Protein AF-A0A6S6XNA0-F1 (afdb_monomer_lite)

Secondary structure (DSSP, 8-state):
--EEEEEEEEEEE-SSEEEEEEEESS-EEEEEEEE-SSBEEEEEEEEEEEE-SBTTGGGGGGGGGGGTTPBP-SSTTGGGGTS-GGGS-HHHHHHHHHHHHHHHHT--EEEEEEEEEE-TT-EEEEETTEEEEESEEEEEEEETTEEEEEEEEETTEE-SSTTTT-BTTTTHHHHHHH---HHHHHHHHHHHHHHHHHGGGGS-SSSPPTTHHHHHGGGTTSSGGGSTTTGGG--B-TT-----TT-GGGTTGGG-

InterPro domains:
  IPR021312 Protein of unknown function DUF2889 [PF11136] (21-97)

Sequence (256 aa):
MSKILRRRIQIVAGDRSVRADVEDNQHRFGIIVHHDGSRVLAVEADTTHVRSPWAQCP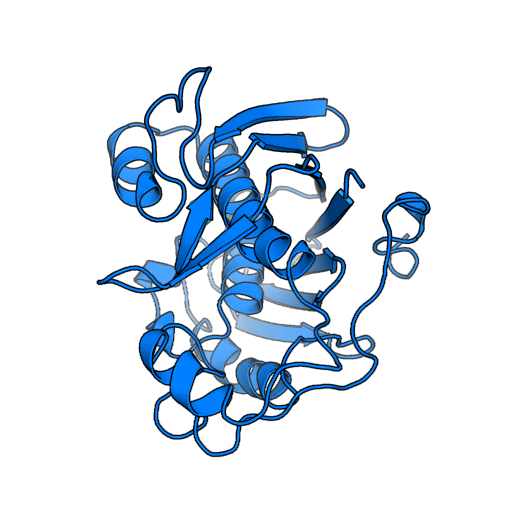GAAGNLPRLVGMALASHPQAAYRHTPSAEQCTHMFDLASLAIAHAARGTTRRLYDMEVHTDDSFRTELGSHGHVLSGQRRLLLRRDGELALEWPMEGDEITAGPCAGQNVRSMMRWVDVSLSDLDEIEAITIARRTL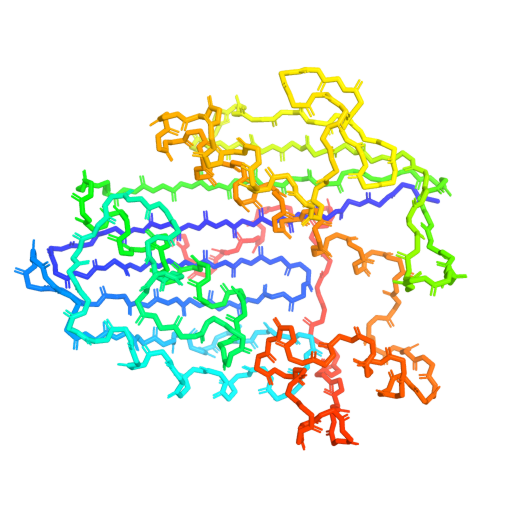IVSISLLFDMDNLPAGVNEKMKARSGACYSYQPALIPTLTRAHGSSRDFSQRPDDLLADRK

Foldseek 3Di:
DKAKKKKKWKWADDDFKIKIWIDIQAFGWIWIFGHPLFATADIAIGCVPTGHFWPCQVVLRVVRRQRGGPTQDLALQVLVVRDPQLQHAVVSSSRVSNRSNCSNVVPRIKMKIKMKIFDPFWAWDQDPLGIFTAGWIWMFIDIPNHTDDIFIDGGQAGCDDPRHRDGLVPCVVVCVVPDDPSVNNSSSVVRSVSVVVCNCVRDPSQDDDPPVLVSLQSCDSVHNCNDPVNSVVIDGPHPSGDDCRVPNVVTPVVVD

Structure (mmCIF, N/CA/C/O backbone):
data_AF-A0A6S6XNA0-F1
#
_entry.id   AF-A0A6S6XNA0-F1
#
loop_
_atom_site.group_PDB
_atom_site.id
_atom_site.type_symbol
_atom_site.label_atom_id
_atom_site.label_alt_id
_atom_site.label_comp_id
_atom_site.label_asym_id
_atom_site.label_entity_id
_atom_site.label_seq_id
_atom_site.pdbx_PDB_ins_code
_atom_site.Cartn_x
_atom_site.Cartn_y
_atom_site.Cartn_z
_atom_site.occupancy
_atom_site.B_iso_or_equiv
_atom_site.auth_seq_id
_atom_site.auth_comp_id
_atom_site.auth_asym_id
_atom_site.auth_atom_id
_atom_site.pdbx_PDB_model_num
ATOM 1 N N . MET A 1 1 ? 1.824 -1.710 -25.754 1.00 60.69 1 MET A N 1
ATOM 2 C CA . MET A 1 1 ? 0.474 -1.959 -25.218 1.00 60.69 1 MET A CA 1
ATOM 3 C C . MET A 1 1 ? 0.320 -1.262 -23.878 1.00 60.69 1 MET A C 1
ATOM 5 O O . MET A 1 1 ? 1.119 -1.532 -22.982 1.00 60.69 1 MET A O 1
ATOM 9 N N . SER A 1 2 ? -0.717 -0.432 -23.737 1.00 84.12 2 SER A N 1
ATOM 10 C CA . SER A 1 2 ? -1.102 0.144 -22.448 1.00 84.12 2 SER A CA 1
ATOM 11 C C . SER A 1 2 ? -1.392 -0.972 -21.440 1.00 84.12 2 SER A C 1
ATOM 13 O O . SER A 1 2 ? -2.032 -1.971 -21.778 1.00 84.12 2 SER A O 1
ATOM 15 N N . LYS A 1 3 ? -0.875 -0.829 -20.217 1.00 94.12 3 LYS A N 1
ATOM 16 C CA . LYS A 1 3 ? -1.061 -1.786 -19.118 1.00 94.12 3 LYS A CA 1
ATOM 17 C C . LYS A 1 3 ? -1.757 -1.093 -17.956 1.00 94.12 3 LYS A C 1
ATOM 19 O O . LYS A 1 3 ? -1.627 0.115 -17.771 1.00 94.12 3 LYS A O 1
ATOM 24 N N . ILE A 1 4 ? -2.477 -1.874 -17.155 1.00 96.56 4 ILE A N 1
ATOM 25 C CA . ILE A 1 4 ? -3.175 -1.376 -15.969 1.00 96.56 4 ILE A CA 1
ATOM 26 C C . ILE A 1 4 ? -2.826 -2.270 -14.780 1.00 96.56 4 ILE A C 1
ATOM 28 O O . ILE A 1 4 ? -2.997 -3.487 -14.844 1.00 96.56 4 ILE A O 1
ATOM 32 N N . LEU A 1 5 ? -2.364 -1.665 -13.685 1.00 97.75 5 LEU A N 1
ATOM 33 C CA . LEU A 1 5 ? -2.353 -2.301 -12.367 1.00 97.75 5 LEU A CA 1
ATOM 34 C C . LEU A 1 5 ? -3.671 -1.959 -11.681 1.00 97.75 5 LEU A C 1
ATOM 36 O O . LEU A 1 5 ? -4.021 -0.781 -11.601 1.00 97.75 5 LEU A O 1
ATOM 40 N N . ARG A 1 6 ? -4.344 -2.961 -11.118 1.00 98.31 6 ARG A N 1
ATOM 41 C CA . ARG A 1 6 ? -5.458 -2.744 -10.194 1.00 98.31 6 ARG A CA 1
ATOM 42 C C . ARG A 1 6 ? -5.079 -3.224 -8.803 1.00 98.31 6 ARG A C 1
ATOM 44 O O . ARG A 1 6 ? -4.417 -4.252 -8.659 1.00 98.31 6 ARG A O 1
ATOM 51 N N . ARG A 1 7 ? -5.484 -2.470 -7.787 1.00 98.62 7 ARG A N 1
ATOM 52 C CA . ARG A 1 7 ? -5.253 -2.813 -6.384 1.00 98.62 7 ARG A CA 1
ATOM 53 C C . ARG A 1 7 ? -6.458 -2.408 -5.554 1.00 98.62 7 ARG A C 1
ATOM 55 O O . ARG A 1 7 ? -6.959 -1.302 -5.718 1.00 98.62 7 ARG A O 1
ATOM 62 N N . ARG A 1 8 ? -6.871 -3.280 -4.640 1.00 98.69 8 ARG A N 1
ATOM 63 C CA . ARG A 1 8 ? -7.948 -3.022 -3.684 1.00 98.69 8 ARG A CA 1
ATOM 64 C C . ARG A 1 8 ? -7.439 -3.183 -2.262 1.00 98.69 8 ARG A C 1
ATOM 66 O O . ARG A 1 8 ? -6.706 -4.130 -1.977 1.00 98.69 8 ARG A O 1
ATOM 73 N N . ILE A 1 9 ? -7.836 -2.272 -1.379 1.00 98.69 9 ILE A N 1
ATOM 74 C CA . ILE A 1 9 ? -7.681 -2.414 0.072 1.00 98.69 9 ILE A CA 1
ATOM 75 C C . ILE A 1 9 ? -9.060 -2.295 0.709 1.00 98.69 9 ILE A C 1
ATOM 77 O O . ILE A 1 9 ? -9.771 -1.328 0.453 1.00 98.69 9 ILE A O 1
ATOM 81 N N . GLN A 1 10 ? -9.422 -3.248 1.561 1.00 98.31 10 GLN A N 1
ATOM 82 C CA . GLN A 1 10 ? -10.656 -3.210 2.341 1.00 98.31 10 GLN A CA 1
ATOM 83 C C . GLN A 1 10 ? -10.315 -3.266 3.824 1.00 98.31 10 GLN A C 1
ATOM 85 O O . GLN A 1 10 ? -9.574 -4.145 4.250 1.00 98.31 10 GLN A O 1
ATOM 90 N N . ILE A 1 11 ? -10.877 -2.352 4.605 1.00 98.44 11 ILE A N 1
ATOM 91 C CA . ILE A 1 11 ? -10.723 -2.288 6.056 1.00 98.44 11 ILE A CA 1
ATOM 92 C C . ILE A 1 11 ? -12.113 -2.391 6.675 1.00 98.44 11 ILE A C 1
ATOM 94 O O . ILE A 1 11 ? -13.031 -1.681 6.263 1.00 98.44 11 ILE A O 1
ATOM 98 N N . VAL A 1 12 ? -12.276 -3.292 7.638 1.00 98.25 12 VAL A N 1
ATOM 99 C CA . VAL A 1 12 ? -13.528 -3.523 8.364 1.00 98.25 12 VAL A CA 1
ATOM 100 C C . VAL A 1 12 ? -13.210 -3.643 9.848 1.00 98.25 12 VAL A C 1
ATOM 102 O O . VAL A 1 12 ? -12.434 -4.511 10.256 1.00 98.25 12 VAL A O 1
ATOM 105 N N . ALA A 1 13 ? -13.808 -2.773 10.655 1.00 97.44 13 ALA A N 1
ATOM 106 C CA . ALA A 1 13 ? -13.713 -2.831 12.105 1.00 97.44 13 ALA A CA 1
ATOM 107 C C . ALA A 1 13 ? -14.865 -3.653 12.699 1.00 97.44 13 ALA A C 1
ATOM 109 O O . ALA A 1 13 ? -16.021 -3.532 12.294 1.00 97.44 13 ALA A O 1
ATOM 110 N N . GLY A 1 14 ? -14.529 -4.477 13.685 1.00 95.00 14 GLY A N 1
ATOM 111 C CA . GLY A 1 14 ? -15.439 -5.011 14.694 1.00 95.00 14 GLY A CA 1
ATOM 112 C C . GLY A 1 14 ? -15.204 -4.317 16.040 1.00 95.00 14 GLY A C 1
ATOM 113 O O . GLY A 1 14 ? -14.470 -3.337 16.116 1.00 95.00 14 GLY A O 1
ATOM 114 N N . ASP A 1 15 ? -15.794 -4.838 17.118 1.00 92.94 15 ASP A N 1
ATOM 115 C CA . ASP A 1 15 ? -15.734 -4.204 18.451 1.00 92.94 15 ASP A CA 1
ATOM 116 C C . ASP A 1 15 ? -14.297 -4.076 19.006 1.00 92.94 15 ASP A C 1
ATOM 118 O O . ASP A 1 15 ? -13.885 -3.023 19.490 1.00 92.94 15 ASP A O 1
ATOM 122 N N . ARG A 1 16 ? -13.501 -5.149 18.907 1.00 96.44 16 ARG A N 1
ATOM 123 C CA . ARG A 1 16 ? -12.128 -5.234 19.455 1.00 96.44 16 ARG A CA 1
ATOM 124 C C . ARG A 1 16 ? -11.106 -5.750 18.452 1.00 96.44 16 ARG A C 1
ATOM 126 O O . ARG A 1 16 ? -10.058 -6.283 18.825 1.00 96.44 16 ARG A O 1
ATOM 133 N N . SER A 1 17 ? -11.424 -5.620 17.171 1.00 97.94 17 SER A N 1
ATOM 134 C CA . SER A 1 17 ? -10.545 -6.049 16.094 1.00 97.94 17 SER A CA 1
ATOM 135 C C . SER A 1 17 ? -10.788 -5.256 14.823 1.00 97.94 17 SER A C 1
ATOM 137 O O . SER A 1 17 ? -11.938 -5.029 14.459 1.00 97.94 17 SER A O 1
ATOM 139 N N . VAL A 1 18 ? -9.732 -4.946 14.083 1.00 98.50 18 VAL A N 1
ATOM 140 C CA . VAL A 1 18 ? -9.823 -4.374 12.739 1.00 98.50 18 VAL A CA 1
ATOM 141 C C . VAL A 1 18 ? -9.137 -5.306 11.761 1.00 98.50 18 VAL A C 1
ATOM 143 O O . VAL A 1 18 ? -7.960 -5.631 11.920 1.00 98.50 18 VAL A O 1
ATOM 146 N N . ARG A 1 19 ? -9.879 -5.733 10.741 1.00 97.69 19 ARG A N 1
ATOM 147 C CA . ARG A 1 19 ? -9.363 -6.530 9.635 1.00 97.69 19 ARG A CA 1
ATOM 148 C C . ARG A 1 19 ? -9.087 -5.624 8.448 1.00 97.69 19 ARG A C 1
ATOM 150 O O . ARG A 1 19 ? -9.943 -4.836 8.060 1.00 97.69 19 ARG A O 1
ATOM 157 N N . ALA A 1 20 ? -7.912 -5.767 7.855 1.00 97.94 20 ALA A N 1
ATOM 158 C CA . ALA A 1 20 ? -7.527 -5.069 6.645 1.00 97.94 20 ALA A CA 1
ATOM 159 C C . ALA A 1 20 ? -6.996 -6.076 5.618 1.00 97.94 20 ALA A C 1
ATOM 161 O O . ALA A 1 20 ? -6.055 -6.815 5.894 1.00 97.94 20 ALA A O 1
ATOM 162 N N . ASP A 1 21 ? -7.600 -6.119 4.438 1.00 98.00 21 ASP A N 1
ATOM 163 C CA . ASP A 1 21 ? -7.229 -6.986 3.323 1.00 98.00 21 ASP A CA 1
ATOM 164 C C . ASP A 1 21 ? -6.683 -6.161 2.166 1.00 98.00 21 ASP A C 1
ATOM 166 O O . ASP A 1 21 ? -7.134 -5.044 1.913 1.00 98.00 21 ASP A O 1
ATOM 170 N N . VAL A 1 22 ? -5.736 -6.738 1.432 1.00 98.12 22 VAL A N 1
ATOM 171 C CA . VAL A 1 22 ? -5.222 -6.162 0.194 1.00 98.12 22 VAL A CA 1
ATOM 172 C C . VAL A 1 22 ? -5.130 -7.211 -0.897 1.00 98.12 22 VAL A C 1
ATOM 174 O O . VAL A 1 22 ? -4.745 -8.354 -0.633 1.00 98.12 22 VAL A O 1
ATOM 177 N N . GLU A 1 23 ? -5.439 -6.804 -2.124 1.00 98.19 23 GLU A N 1
ATOM 178 C CA . GLU A 1 23 ? -5.159 -7.588 -3.319 1.00 98.19 23 GLU A CA 1
ATOM 179 C C . GLU A 1 23 ? -4.712 -6.714 -4.489 1.00 98.19 23 GLU A C 1
ATOM 181 O O . GLU A 1 23 ? -5.267 -5.645 -4.735 1.00 98.19 23 GLU A O 1
ATOM 186 N N . ASP A 1 24 ? -3.697 -7.185 -5.205 1.00 97.69 24 ASP A N 1
ATOM 187 C CA . ASP A 1 24 ? -3.249 -6.692 -6.502 1.00 97.69 24 ASP A CA 1
ATOM 188 C C . ASP A 1 24 ? -2.595 -7.829 -7.299 1.00 97.69 24 ASP A C 1
ATOM 190 O O . ASP A 1 24 ? -2.642 -9.005 -6.914 1.00 97.69 24 ASP A O 1
ATOM 194 N N . ASN A 1 25 ? -1.953 -7.475 -8.413 1.00 95.19 25 ASN A N 1
ATOM 195 C CA . ASN A 1 25 ? -1.281 -8.428 -9.282 1.00 95.19 25 ASN A CA 1
ATOM 196 C C . ASN A 1 25 ? -0.219 -9.285 -8.574 1.00 95.19 25 ASN A C 1
ATOM 198 O O . ASN A 1 25 ? 0.013 -10.410 -8.997 1.00 95.19 25 ASN A O 1
ATOM 202 N N . GLN A 1 26 ? 0.446 -8.775 -7.538 1.00 95.50 26 GLN A N 1
ATOM 203 C CA . GLN A 1 26 ? 1.582 -9.412 -6.859 1.00 95.50 26 GLN A CA 1
ATOM 204 C C . GLN A 1 26 ? 1.276 -9.835 -5.418 1.00 95.50 26 GLN A C 1
ATOM 206 O O . GLN A 1 26 ? 2.001 -10.654 -4.850 1.00 95.50 26 GLN A O 1
ATOM 211 N N . HIS A 1 27 ? 0.238 -9.263 -4.812 1.00 96.94 27 HIS A N 1
ATOM 212 C CA . HIS A 1 27 ? -0.063 -9.408 -3.397 1.00 96.94 27 HIS A CA 1
ATOM 213 C C . HIS A 1 27 ? -1.505 -9.845 -3.181 1.00 96.94 27 HIS A C 1
ATOM 215 O O . HIS A 1 27 ? -2.423 -9.287 -3.770 1.00 96.94 27 HIS A O 1
ATOM 221 N N . ARG A 1 28 ? -1.707 -10.795 -2.272 1.00 96.69 28 ARG A N 1
ATOM 222 C CA . ARG A 1 28 ? -2.991 -11.055 -1.614 1.00 96.69 28 ARG A CA 1
ATOM 223 C C . ARG A 1 28 ? -2.699 -11.502 -0.200 1.00 96.69 28 ARG A C 1
ATOM 225 O O . ARG A 1 28 ? -1.940 -12.445 -0.029 1.00 96.69 28 ARG A O 1
ATOM 232 N N . PHE A 1 29 ? -3.251 -10.824 0.794 1.00 96.50 29 PHE A N 1
ATOM 233 C CA . PHE A 1 29 ? -3.226 -11.246 2.199 1.00 96.50 29 PHE A CA 1
ATOM 234 C C . PHE A 1 29 ? -4.160 -10.352 3.021 1.00 96.50 29 PHE A C 1
ATOM 236 O O . PHE A 1 29 ? -4.643 -9.332 2.517 1.00 96.50 29 PHE A O 1
ATOM 243 N N . GLY A 1 30 ? -4.401 -10.727 4.276 1.00 96.81 30 GLY A N 1
ATOM 244 C CA . GLY A 1 30 ? -5.072 -9.879 5.257 1.00 96.81 30 GLY A CA 1
ATOM 245 C C . GLY A 1 30 ? -4.256 -9.735 6.537 1.00 96.81 30 GLY A C 1
ATOM 246 O O . GLY A 1 30 ? -3.421 -10.582 6.843 1.00 96.81 30 GLY A O 1
ATOM 247 N N . ILE A 1 31 ? -4.505 -8.662 7.278 1.00 97.06 31 ILE A N 1
ATOM 248 C CA . ILE A 1 31 ? -4.020 -8.433 8.638 1.00 97.06 31 ILE A CA 1
ATOM 249 C C . ILE A 1 31 ? -5.230 -8.257 9.553 1.00 97.06 31 ILE A C 1
ATOM 251 O O . ILE A 1 31 ? -6.196 -7.592 9.177 1.00 97.06 31 ILE A O 1
ATOM 255 N N . ILE A 1 32 ? -5.167 -8.819 10.754 1.00 97.94 32 ILE A N 1
ATOM 256 C CA . ILE A 1 32 ? -6.134 -8.582 11.823 1.00 97.94 32 ILE A CA 1
ATOM 257 C C . ILE A 1 32 ? -5.383 -7.960 12.997 1.00 97.94 32 ILE A C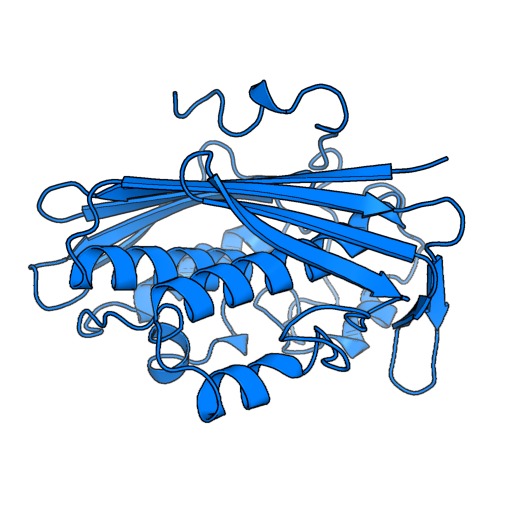 1
ATOM 259 O O . ILE A 1 32 ? -4.409 -8.520 13.494 1.00 97.94 32 ILE A O 1
ATOM 263 N N . VAL A 1 33 ? -5.821 -6.779 13.422 1.00 98.50 33 VAL A N 1
ATOM 264 C CA . VAL A 1 33 ? -5.313 -6.087 14.610 1.00 98.50 33 VAL A CA 1
ATOM 265 C C . VAL A 1 33 ? -6.350 -6.217 15.710 1.00 98.50 33 VAL A C 1
ATOM 267 O O . VAL A 1 33 ? -7.461 -5.726 15.546 1.00 98.50 33 VAL A O 1
ATOM 270 N N . HIS A 1 34 ? -5.989 -6.821 16.838 1.00 98.62 34 HIS A N 1
ATOM 271 C CA . HIS A 1 34 ? -6.823 -6.891 18.039 1.00 98.62 34 HIS A CA 1
ATOM 272 C C . HIS A 1 34 ? -6.436 -5.783 19.019 1.00 98.62 34 HIS A C 1
ATOM 274 O O . HIS A 1 34 ? -5.249 -5.483 19.169 1.00 98.62 34 HIS A O 1
ATOM 280 N N . HIS A 1 35 ? -7.409 -5.185 19.708 1.00 98.56 35 HIS A N 1
ATOM 281 C CA . HIS A 1 35 ? -7.164 -4.069 20.625 1.00 98.56 35 HIS A CA 1
ATOM 282 C C . HIS A 1 35 ? -8.133 -4.029 21.813 1.00 98.56 35 HIS A C 1
ATOM 284 O O . HIS A 1 35 ? -9.278 -4.459 21.717 1.00 98.56 35 HIS A O 1
ATOM 290 N N . ASP A 1 36 ? -7.708 -3.412 22.917 1.00 98.19 36 ASP A N 1
ATOM 291 C CA . ASP A 1 36 ? -8.558 -3.133 24.092 1.00 98.19 36 ASP A CA 1
ATOM 292 C C . ASP A 1 36 ? -9.274 -1.770 24.014 1.00 98.19 36 ASP A C 1
ATOM 294 O O . ASP A 1 36 ? -9.925 -1.331 24.962 1.00 98.19 36 ASP A O 1
ATOM 298 N N . GLY A 1 37 ? -9.178 -1.092 22.864 1.00 97.19 37 GLY A N 1
ATOM 299 C CA . GLY A 1 37 ? -9.707 0.263 22.640 1.00 97.19 37 GLY A CA 1
ATOM 300 C C . GLY A 1 37 ? -8.728 1.380 22.999 1.00 97.19 37 GLY A C 1
ATOM 301 O O . GLY A 1 37 ? -8.995 2.538 22.702 1.00 97.19 37 GLY A O 1
ATOM 302 N N . SER A 1 38 ? -7.578 1.039 23.576 1.00 98.00 38 SER A N 1
ATOM 303 C CA . SER A 1 38 ? -6.484 1.965 23.868 1.00 98.00 38 SER A CA 1
ATOM 304 C C . SER A 1 38 ? -5.152 1.512 23.267 1.00 98.00 38 SER A C 1
ATOM 306 O O . SER A 1 38 ? -4.342 2.347 22.860 1.00 98.00 38 SER A O 1
ATOM 308 N N . ARG A 1 39 ? -4.918 0.198 23.175 1.00 98.56 39 ARG A N 1
ATOM 309 C CA . ARG A 1 39 ? -3.662 -0.411 22.730 1.00 98.56 39 ARG A CA 1
ATOM 310 C C . ARG A 1 39 ? -3.895 -1.655 21.888 1.00 98.56 39 ARG A C 1
ATOM 312 O O . ARG A 1 39 ? -4.915 -2.332 22.011 1.00 98.56 39 ARG A O 1
ATOM 319 N N . VAL A 1 40 ? -2.901 -1.966 21.065 1.00 98.75 40 VAL A N 1
ATOM 320 C CA . VAL A 1 40 ? -2.809 -3.211 20.300 1.00 98.75 40 VAL A CA 1
ATOM 321 C C . VAL A 1 40 ? -2.500 -4.376 21.242 1.00 98.75 40 VAL A C 1
ATOM 323 O O . VAL A 1 40 ? -1.519 -4.331 21.984 1.00 98.75 40 VAL A O 1
ATOM 326 N N . LEU A 1 41 ? -3.311 -5.429 21.181 1.00 98.62 41 LEU A N 1
ATOM 327 C CA . LEU A 1 41 ? -3.145 -6.668 21.949 1.00 98.62 41 LEU A CA 1
ATOM 328 C C . LEU A 1 41 ? -2.506 -7.787 21.124 1.00 98.62 41 LEU A C 1
ATOM 330 O O . LEU A 1 41 ? -1.723 -8.570 21.651 1.00 98.62 41 LEU A O 1
ATOM 334 N N . ALA A 1 42 ? -2.832 -7.855 19.833 1.00 98.38 42 ALA A N 1
ATOM 335 C CA . ALA A 1 42 ? -2.281 -8.832 18.901 1.00 98.38 42 ALA A CA 1
ATOM 336 C C . ALA A 1 42 ? -2.354 -8.296 17.468 1.00 98.38 42 ALA A C 1
ATOM 338 O O . ALA A 1 42 ? -3.233 -7.497 17.139 1.00 98.38 42 ALA A O 1
ATOM 339 N N . VAL A 1 43 ? -1.434 -8.752 16.619 1.00 98.00 43 VAL A N 1
ATOM 340 C CA . VAL A 1 43 ? -1.471 -8.513 15.173 1.00 98.00 43 VAL A CA 1
ATOM 341 C C . VAL A 1 43 ? -1.188 -9.827 14.466 1.00 98.00 43 VAL A C 1
ATOM 343 O O . VAL A 1 43 ? -0.117 -10.408 14.636 1.00 98.00 43 VAL A O 1
ATOM 346 N N . GLU A 1 44 ? -2.144 -10.274 13.665 1.00 95.38 44 GLU A N 1
ATOM 347 C CA . GLU A 1 44 ? -2.105 -11.552 12.963 1.00 95.38 44 GLU A CA 1
ATOM 348 C C . GLU A 1 44 ? -2.144 -11.320 11.455 1.00 95.38 44 GLU A C 1
ATOM 350 O O . GLU A 1 44 ? -2.854 -10.439 10.969 1.00 95.38 44 GLU A O 1
ATOM 355 N N . ALA A 1 45 ? -1.394 -12.118 10.699 1.00 93.81 45 ALA A N 1
ATOM 356 C CA . ALA A 1 45 ? -1.551 -12.179 9.253 1.00 93.81 45 ALA A CA 1
ATOM 357 C C . ALA A 1 45 ? -2.497 -13.329 8.900 1.00 93.81 45 ALA A C 1
ATOM 359 O O . ALA A 1 45 ? -2.193 -14.487 9.179 1.00 93.81 45 ALA A O 1
ATOM 360 N N . ASP A 1 46 ? -3.610 -13.022 8.236 1.00 89.00 46 ASP A N 1
ATOM 361 C CA . ASP A 1 46 ? -4.414 -14.040 7.566 1.00 89.00 46 ASP A CA 1
ATOM 362 C C . ASP A 1 46 ? -3.727 -14.410 6.250 1.00 89.00 46 ASP A C 1
ATOM 364 O O . ASP A 1 46 ? -3.760 -13.670 5.256 1.00 89.00 46 ASP A O 1
ATOM 368 N N . THR A 1 47 ? -3.073 -15.567 6.275 1.00 73.44 47 THR A N 1
ATOM 369 C CA . THR A 1 47 ? -2.273 -16.096 5.172 1.00 73.44 47 THR A CA 1
ATOM 370 C C . THR A 1 47 ? -2.997 -17.157 4.347 1.00 73.44 47 THR A C 1
ATOM 372 O O . THR A 1 47 ? -2.387 -17.731 3.447 1.00 73.44 47 THR A O 1
ATOM 375 N N . THR A 1 48 ? -4.299 -17.375 4.568 1.00 82.44 48 THR A N 1
ATOM 376 C CA . THR A 1 48 ? -5.085 -18.417 3.875 1.00 82.44 48 THR A CA 1
ATOM 377 C C . THR A 1 48 ? -4.964 -18.330 2.348 1.00 82.44 48 THR A C 1
ATOM 379 O O . THR A 1 48 ? -4.850 -19.345 1.668 1.00 82.44 48 THR A O 1
ATOM 382 N N . HIS A 1 49 ? -4.922 -17.110 1.804 1.00 82.88 49 HIS A N 1
ATOM 383 C CA . HIS A 1 49 ? -4.794 -16.846 0.366 1.00 82.88 49 HIS A CA 1
ATOM 384 C C . HIS A 1 49 ? -3.511 -16.082 0.025 1.00 82.88 49 HIS A C 1
ATOM 386 O O . HIS A 1 49 ? -3.513 -15.250 -0.886 1.00 82.88 49 HIS A O 1
ATOM 392 N N . VAL A 1 50 ? -2.425 -16.312 0.777 1.00 91.44 50 VAL A N 1
ATOM 393 C CA . VAL A 1 50 ? -1.200 -15.525 0.617 1.00 91.44 50 VAL A CA 1
ATOM 394 C C . VAL A 1 50 ? -0.657 -15.624 -0.807 1.00 91.44 50 VAL A C 1
ATOM 396 O O . VAL A 1 50 ? -0.334 -16.697 -1.313 1.00 91.44 50 VAL A O 1
ATOM 399 N N . ARG A 1 51 ? -0.516 -14.465 -1.447 1.00 95.06 51 ARG A N 1
ATOM 400 C CA . ARG A 1 51 ? 0.304 -14.283 -2.642 1.00 95.06 51 ARG A CA 1
ATOM 401 C C . ARG A 1 51 ? 1.296 -13.175 -2.375 1.00 95.06 51 ARG A C 1
ATOM 403 O O . ARG A 1 51 ? 0.948 -12.127 -1.826 1.00 95.06 51 ARG A O 1
ATOM 410 N N . SER A 1 52 ? 2.536 -13.432 -2.748 1.00 94.75 52 SER A N 1
ATOM 411 C CA . SER A 1 52 ? 3.641 -12.504 -2.595 1.00 94.75 52 SER A CA 1
ATOM 412 C C . SER A 1 52 ? 4.617 -12.660 -3.755 1.00 94.75 52 SER A C 1
ATOM 414 O O . SER A 1 52 ? 4.677 -13.723 -4.374 1.00 94.75 52 SER A O 1
ATOM 416 N N . PRO A 1 53 ? 5.429 -11.633 -4.047 1.00 93.31 53 PRO A N 1
ATOM 417 C CA . PRO A 1 53 ? 6.432 -11.732 -5.098 1.00 93.31 53 PRO A CA 1
ATOM 418 C C . PRO A 1 53 ? 7.549 -12.730 -4.743 1.00 93.31 53 PRO A C 1
ATOM 420 O O . PRO A 1 53 ? 8.004 -13.485 -5.597 1.00 93.31 53 PRO A O 1
ATOM 423 N N . TRP A 1 54 ? 7.997 -12.761 -3.489 1.00 94.25 54 TRP A N 1
ATOM 424 C CA . TRP A 1 54 ? 9.070 -13.656 -3.048 1.00 94.25 54 TRP A CA 1
ATOM 425 C C . TRP A 1 54 ? 8.524 -14.747 -2.133 1.00 94.25 54 TRP A C 1
ATOM 427 O O . TRP A 1 54 ? 7.618 -14.481 -1.336 1.00 94.25 54 TRP A O 1
ATOM 437 N N . ALA A 1 55 ? 9.097 -15.949 -2.216 1.00 93.88 55 ALA A N 1
ATOM 438 C CA . ALA A 1 55 ? 8.707 -17.093 -1.388 1.00 93.88 55 ALA A CA 1
ATOM 439 C C . ALA A 1 55 ? 8.974 -16.854 0.111 1.00 93.88 55 ALA A C 1
ATOM 441 O O . ALA A 1 55 ? 8.327 -17.446 0.965 1.00 93.88 55 ALA A O 1
ATOM 442 N N . GLN A 1 56 ? 9.900 -15.948 0.432 1.00 94.38 56 GLN A N 1
ATOM 443 C CA . GLN A 1 56 ? 10.295 -15.586 1.793 1.00 94.38 56 GLN A CA 1
ATOM 444 C C . GLN A 1 56 ? 9.378 -14.525 2.418 1.00 94.38 56 GLN A C 1
ATOM 446 O O . GLN A 1 56 ? 9.372 -14.374 3.635 1.00 94.38 56 GLN A O 1
ATOM 451 N N . CYS A 1 57 ? 8.613 -13.764 1.623 1.00 94.75 57 CYS A N 1
ATOM 452 C CA . CYS A 1 57 ? 7.753 -12.691 2.144 1.00 94.75 57 CYS A CA 1
ATOM 453 C C . CYS A 1 57 ? 6.785 -13.133 3.259 1.00 94.75 57 CYS A C 1
ATOM 455 O O . CYS A 1 57 ? 6.626 -12.353 4.199 1.00 94.75 57 CYS A O 1
ATOM 457 N N . PRO A 1 58 ? 6.160 -14.330 3.220 1.00 94.31 58 PRO A N 1
ATOM 458 C CA . PRO A 1 58 ? 5.257 -14.774 4.283 1.00 94.31 58 PRO A CA 1
ATOM 459 C C . PRO A 1 58 ? 5.920 -14.848 5.666 1.00 94.31 58 PRO A C 1
ATOM 461 O O . PRO A 1 58 ? 5.251 -14.614 6.669 1.00 94.31 58 PRO A O 1
ATOM 464 N N . GLY A 1 59 ? 7.239 -15.077 5.734 1.00 93.88 59 GLY A N 1
ATOM 465 C CA . GLY A 1 59 ? 7.992 -15.096 6.994 1.00 93.88 59 GLY A CA 1
ATOM 466 C C . GLY A 1 59 ? 7.957 -13.769 7.761 1.00 93.88 59 GLY A C 1
ATOM 467 O O . GLY A 1 59 ? 8.127 -13.754 8.978 1.00 93.88 59 GLY A O 1
ATOM 468 N N . ALA A 1 60 ? 7.653 -12.657 7.083 1.00 94.69 60 ALA A N 1
ATOM 469 C CA . ALA A 1 60 ? 7.517 -11.349 7.714 1.00 94.69 60 ALA A CA 1
ATOM 470 C C . ALA A 1 60 ? 6.353 -11.264 8.713 1.00 94.69 60 ALA A C 1
ATOM 472 O O . ALA A 1 60 ? 6.375 -10.395 9.584 1.00 94.69 60 ALA A O 1
ATOM 473 N N . ALA A 1 61 ? 5.365 -12.163 8.623 1.00 95.19 61 ALA A N 1
ATOM 474 C CA . ALA A 1 61 ? 4.278 -12.242 9.596 1.00 95.19 61 ALA A CA 1
ATOM 475 C C . ALA A 1 61 ? 4.804 -12.436 11.030 1.00 95.19 61 ALA A C 1
ATOM 477 O O . ALA A 1 61 ? 4.232 -11.890 11.970 1.00 95.19 61 ALA A O 1
ATOM 478 N N . GLY A 1 62 ? 5.946 -13.116 11.196 1.00 95.38 62 GLY A N 1
ATOM 479 C CA . GLY A 1 62 ? 6.593 -13.308 12.497 1.00 95.38 62 GLY A CA 1
ATOM 480 C C . GLY A 1 62 ? 7.103 -12.020 13.158 1.00 95.38 62 GLY A C 1
ATOM 481 O O . GLY A 1 62 ? 7.365 -12.025 14.357 1.00 95.38 62 GLY A O 1
ATOM 482 N N . ASN A 1 63 ? 7.212 -10.909 12.419 1.00 96.12 63 ASN A N 1
ATOM 483 C CA . ASN A 1 63 ? 7.657 -9.622 12.961 1.00 96.12 63 ASN A CA 1
ATOM 484 C C . ASN A 1 63 ? 6.497 -8.698 13.370 1.00 96.12 63 ASN A C 1
ATOM 486 O O . ASN A 1 63 ? 6.727 -7.726 14.095 1.00 96.12 63 ASN A O 1
ATOM 490 N N . LEU A 1 64 ? 5.257 -9.001 12.970 1.00 96.38 64 LEU A N 1
ATOM 491 C CA . LEU A 1 64 ? 4.066 -8.223 13.333 1.00 96.38 64 LEU A CA 1
ATOM 492 C C . LEU A 1 64 ? 3.797 -8.135 14.848 1.00 96.38 64 LEU A C 1
ATOM 494 O O . LEU A 1 64 ? 3.388 -7.058 15.288 1.00 96.38 64 LEU A O 1
ATOM 498 N N . PRO A 1 65 ? 4.093 -9.162 15.680 1.00 97.25 65 PRO A N 1
ATOM 499 C CA . PRO A 1 65 ? 3.937 -9.070 17.134 1.00 97.25 65 PRO A CA 1
ATOM 500 C C . PRO A 1 65 ? 4.713 -7.922 17.794 1.00 97.25 65 PRO A C 1
ATOM 502 O O . PRO A 1 65 ? 4.378 -7.520 18.903 1.00 97.25 65 PRO A O 1
ATOM 505 N N . ARG A 1 66 ? 5.703 -7.327 17.115 1.00 97.69 66 ARG A N 1
ATOM 506 C CA . ARG A 1 66 ? 6.404 -6.125 17.601 1.00 97.69 66 ARG A CA 1
ATOM 507 C C . ARG A 1 66 ? 5.521 -4.874 17.687 1.00 97.69 66 ARG A C 1
ATOM 509 O O . ARG A 1 66 ? 5.984 -3.858 18.186 1.00 97.69 66 ARG A O 1
ATOM 516 N N . LEU A 1 67 ? 4.292 -4.924 17.172 1.00 98.25 67 LEU A N 1
ATOM 517 C CA . LEU A 1 67 ? 3.285 -3.871 17.326 1.00 98.25 67 LEU A CA 1
ATOM 518 C C . LEU A 1 67 ? 2.437 -4.030 18.599 1.00 98.25 67 LEU A C 1
ATOM 520 O O . LEU A 1 67 ? 1.675 -3.124 18.931 1.00 98.25 67 LEU A O 1
ATOM 524 N N . VAL A 1 68 ? 2.536 -5.157 19.312 1.00 98.50 68 VAL A N 1
ATOM 525 C CA . VAL A 1 68 ? 1.800 -5.374 20.565 1.00 98.50 68 VAL A CA 1
ATOM 526 C C . VAL A 1 68 ? 2.233 -4.351 21.616 1.00 98.50 68 VAL A C 1
ATOM 528 O O . VAL A 1 68 ? 3.417 -4.084 21.803 1.00 98.50 68 VAL A O 1
ATOM 531 N N . GLY A 1 69 ? 1.256 -3.763 22.306 1.00 98.31 69 GLY A N 1
ATOM 532 C CA . GLY A 1 69 ? 1.458 -2.703 23.295 1.00 98.31 69 GLY A CA 1
ATOM 533 C C . GLY A 1 69 ? 1.495 -1.287 22.711 1.00 98.31 69 GLY A C 1
ATOM 534 O O . GLY A 1 69 ? 1.389 -0.319 23.479 1.00 98.31 69 GLY A O 1
ATOM 535 N N . MET A 1 70 ? 1.578 -1.140 21.382 1.00 98.25 70 MET A N 1
ATOM 536 C CA . MET A 1 70 ? 1.437 0.151 20.706 1.00 98.25 70 MET A CA 1
ATOM 537 C C . MET A 1 70 ? 0.096 0.792 21.080 1.00 98.25 70 MET A C 1
ATOM 539 O O . MET A 1 70 ? -0.951 0.148 21.006 1.00 98.25 70 MET A O 1
ATOM 543 N N . ALA A 1 71 ? 0.120 2.064 21.479 1.00 98.50 71 ALA A N 1
ATOM 544 C CA . ALA A 1 71 ? -1.105 2.834 21.668 1.00 98.50 71 ALA A CA 1
ATOM 545 C C . ALA A 1 71 ? -1.817 3.019 20.324 1.00 98.50 71 ALA A C 1
ATOM 547 O O . ALA A 1 71 ? -1.169 3.295 19.310 1.00 98.50 71 ALA A O 1
ATOM 548 N N . LEU A 1 72 ? -3.143 2.892 20.323 1.00 98.44 72 LEU A N 1
ATOM 549 C CA . LEU A 1 72 ? -3.939 3.235 19.153 1.00 98.44 72 LEU A CA 1
ATOM 550 C C . LEU A 1 72 ? -3.700 4.709 18.813 1.00 98.44 72 LEU A C 1
ATOM 552 O O . LEU A 1 72 ? -3.737 5.580 19.680 1.00 98.44 72 LEU A O 1
ATOM 556 N N . ALA A 1 73 ? -3.417 4.978 17.544 1.00 98.00 73 ALA A N 1
ATOM 557 C CA . ALA A 1 73 ? -3.073 6.305 17.063 1.00 98.00 73 ALA A CA 1
ATOM 558 C C . ALA A 1 73 ? -3.736 6.535 15.709 1.00 98.00 73 ALA A C 1
ATOM 560 O O . ALA A 1 73 ? -3.621 5.697 14.824 1.00 98.00 73 ALA A O 1
ATOM 561 N N . SER A 1 74 ? -4.395 7.680 15.538 1.00 97.75 74 SER A N 1
ATOM 562 C CA . SER A 1 74 ? -5.185 8.013 14.343 1.00 97.75 74 SER A CA 1
ATOM 563 C C . SER A 1 74 ? -4.357 8.252 13.077 1.00 97.75 74 SER A C 1
ATOM 565 O O . SER A 1 74 ? -4.905 8.263 11.974 1.00 97.75 74 SER A O 1
ATOM 567 N N . HIS A 1 75 ? -3.047 8.464 13.219 1.00 97.56 75 HIS A N 1
ATOM 568 C CA . HIS A 1 75 ? -2.160 8.735 12.096 1.00 97.56 75 HIS A CA 1
ATOM 569 C C . HIS A 1 75 ? -1.867 7.441 11.311 1.00 97.56 75 HIS A C 1
ATOM 571 O O . HIS A 1 75 ? -1.343 6.492 11.900 1.00 97.56 75 HIS A O 1
ATOM 577 N N . PRO A 1 76 ? -2.090 7.398 9.982 1.00 96.62 76 PRO A N 1
ATOM 578 C CA . PRO A 1 76 ? -1.999 6.170 9.177 1.00 96.62 76 PRO A CA 1
ATOM 579 C C . PRO A 1 76 ? -0.595 5.553 9.136 1.00 96.62 76 PRO A C 1
ATOM 581 O O . PRO A 1 76 ? -0.439 4.379 8.817 1.00 96.62 76 PRO A O 1
ATOM 584 N N . GLN A 1 77 ? 0.437 6.320 9.492 1.00 94.56 77 GLN A N 1
ATOM 585 C CA . GLN A 1 77 ? 1.833 5.867 9.577 1.00 94.56 77 GLN A CA 1
ATOM 586 C C . GLN A 1 77 ? 2.377 5.770 11.012 1.00 94.56 77 GLN A C 1
ATOM 588 O O . GLN A 1 77 ? 3.589 5.693 11.203 1.00 94.56 77 GLN A O 1
ATOM 593 N N . ALA A 1 78 ? 1.524 5.799 12.041 1.00 95.38 78 ALA A N 1
ATOM 594 C CA . ALA A 1 78 ? 1.977 5.797 13.435 1.00 95.38 78 ALA A CA 1
ATOM 595 C C . ALA A 1 78 ? 2.883 4.600 13.782 1.00 95.38 78 ALA A C 1
ATOM 597 O O . ALA A 1 78 ? 3.821 4.753 14.565 1.00 95.38 78 ALA A O 1
ATOM 598 N N . ALA A 1 79 ? 2.664 3.438 13.156 1.00 96.81 79 ALA A N 1
ATOM 599 C CA . ALA A 1 79 ? 3.463 2.236 13.389 1.00 96.81 79 ALA A CA 1
ATOM 600 C C . ALA A 1 79 ? 4.959 2.442 13.088 1.00 96.81 79 ALA A C 1
ATOM 602 O O . ALA A 1 79 ? 5.814 1.901 13.789 1.00 96.81 79 ALA A O 1
ATOM 603 N N . TYR A 1 80 ? 5.292 3.288 12.105 1.00 94.88 80 TYR A N 1
ATOM 604 C CA . TYR A 1 80 ? 6.676 3.605 11.730 1.00 94.88 80 TYR A CA 1
ATOM 605 C C . TYR A 1 80 ? 7.471 4.294 12.847 1.00 94.88 80 TYR A C 1
ATOM 607 O O . TYR A 1 80 ? 8.699 4.277 12.814 1.00 94.88 80 TYR A O 1
ATOM 615 N N . ARG A 1 81 ? 6.789 4.885 13.837 1.00 94.56 81 ARG A N 1
ATOM 616 C CA . ARG A 1 81 ? 7.406 5.509 15.019 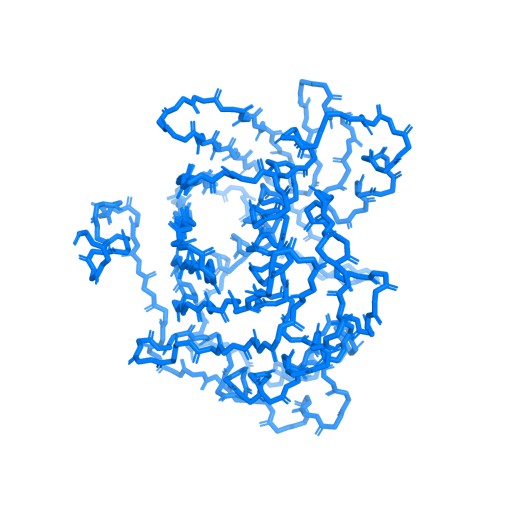1.00 94.56 81 ARG A CA 1
ATOM 617 C C . ARG A 1 81 ? 7.530 4.540 16.199 1.00 94.56 81 ARG A C 1
ATOM 619 O O . ARG A 1 81 ? 8.136 4.891 17.204 1.00 94.56 81 ARG A O 1
ATOM 626 N N . HIS A 1 82 ? 6.943 3.348 16.093 1.00 96.44 82 HIS A N 1
ATOM 627 C CA . HIS A 1 82 ? 6.885 2.368 17.175 1.00 96.44 82 HIS A CA 1
ATOM 628 C C . HIS A 1 82 ? 7.942 1.267 17.041 1.00 96.44 82 HIS A C 1
ATOM 630 O O . HIS A 1 82 ? 8.538 0.863 18.035 1.00 96.44 82 HIS A O 1
ATOM 636 N N . THR A 1 83 ? 8.192 0.775 15.825 1.00 95.31 83 THR A N 1
ATOM 637 C CA . THR A 1 83 ? 9.126 -0.337 15.589 1.00 95.31 83 THR A CA 1
ATOM 638 C C . THR A 1 83 ? 9.904 -0.147 14.280 1.00 95.31 83 THR A C 1
ATOM 640 O O . THR A 1 83 ? 9.380 0.491 13.360 1.00 95.31 83 THR A O 1
ATOM 643 N N . PRO A 1 84 ? 11.137 -0.683 14.150 1.00 93.25 84 PRO A N 1
ATOM 644 C CA . PRO A 1 84 ? 11.918 -0.579 12.920 1.00 93.25 84 PRO A CA 1
ATOM 645 C C . PRO A 1 84 ? 11.191 -1.193 11.715 1.00 93.25 84 PRO A C 1
ATOM 647 O O . PRO A 1 84 ? 11.065 -2.410 11.583 1.00 93.25 84 PRO A O 1
ATOM 650 N N . SER A 1 85 ? 10.733 -0.340 10.800 1.00 93.00 85 SER A N 1
ATOM 651 C CA . SER A 1 85 ? 9.969 -0.754 9.614 1.00 93.00 85 SER A CA 1
ATOM 652 C C . SER A 1 85 ? 10.802 -1.524 8.583 1.00 93.00 85 SER A C 1
ATOM 654 O O . SER A 1 85 ? 10.257 -2.340 7.845 1.00 93.00 85 SER A O 1
ATOM 656 N N . ALA A 1 86 ? 12.121 -1.312 8.557 1.00 92.56 86 ALA A N 1
ATOM 657 C CA . ALA A 1 86 ? 13.053 -1.997 7.659 1.00 92.56 86 ALA A CA 1
ATOM 658 C C . ALA A 1 86 ? 13.029 -3.525 7.832 1.00 92.56 86 ALA A C 1
ATOM 660 O O . ALA A 1 86 ? 13.165 -4.265 6.860 1.00 92.56 86 ALA A O 1
ATOM 661 N N . GLU A 1 87 ? 12.801 -4.003 9.057 1.00 93.06 87 GLU A N 1
ATOM 662 C CA . GLU A 1 87 ? 12.712 -5.432 9.374 1.00 93.06 87 GLU A CA 1
ATOM 663 C C . GLU A 1 87 ? 11.329 -6.021 9.062 1.00 93.06 87 GLU A C 1
ATOM 665 O O . GLU A 1 87 ? 11.143 -7.234 9.096 1.00 93.06 87 GLU A O 1
ATOM 670 N N . GLN A 1 88 ? 10.344 -5.188 8.738 1.00 94.94 88 GLN A N 1
ATOM 671 C CA . GLN A 1 88 ? 8.981 -5.613 8.443 1.00 94.94 88 GLN A CA 1
ATOM 672 C C . GLN A 1 88 ? 8.791 -5.830 6.937 1.00 94.94 88 GLN A C 1
ATOM 674 O O . GLN A 1 88 ? 9.497 -5.261 6.097 1.00 94.94 88 GLN A O 1
ATOM 679 N N . CYS A 1 89 ? 7.796 -6.632 6.543 1.00 95.00 89 CYS A N 1
ATOM 680 C CA . CYS A 1 89 ? 7.298 -6.537 5.172 1.00 95.00 89 CYS A CA 1
ATOM 681 C C . CYS A 1 89 ? 6.551 -5.215 5.050 1.00 95.00 89 CYS A C 1
ATOM 683 O O . CYS A 1 89 ? 5.522 -5.029 5.694 1.00 95.00 89 CYS A O 1
ATOM 685 N N . THR A 1 90 ? 7.035 -4.318 4.193 1.00 95.19 90 THR A N 1
ATOM 686 C CA . THR A 1 90 ? 6.451 -2.984 4.041 1.00 95.19 90 THR A CA 1
ATOM 687 C C . THR A 1 90 ? 4.951 -3.031 3.744 1.00 95.19 90 THR A C 1
ATOM 689 O O . THR A 1 90 ? 4.203 -2.220 4.265 1.00 95.19 90 THR A O 1
ATOM 692 N N . HIS A 1 91 ? 4.488 -4.008 2.959 1.00 95.56 91 HIS A N 1
ATOM 693 C CA . HIS A 1 91 ? 3.075 -4.122 2.596 1.00 95.56 91 HIS A CA 1
ATOM 694 C C . HIS A 1 91 ? 2.191 -4.592 3.760 1.00 95.56 91 HIS A C 1
ATOM 696 O O . HIS A 1 91 ? 1.101 -4.059 3.938 1.00 95.56 91 HIS A O 1
ATOM 702 N N . MET A 1 92 ? 2.650 -5.569 4.551 1.00 96.25 92 MET A N 1
ATOM 703 C CA . MET A 1 92 ? 1.933 -6.015 5.754 1.00 96.25 92 MET A CA 1
ATOM 704 C C . MET A 1 92 ? 1.952 -4.930 6.831 1.00 96.25 92 MET A C 1
ATOM 706 O O . MET A 1 92 ? 0.951 -4.703 7.497 1.00 96.25 92 MET A O 1
ATOM 710 N N . PHE A 1 93 ? 3.078 -4.229 6.963 1.00 97.00 93 PHE A N 1
ATOM 711 C CA . PHE A 1 93 ? 3.259 -3.169 7.944 1.00 97.00 93 PHE A CA 1
ATOM 712 C C . PHE A 1 93 ? 2.419 -1.928 7.637 1.00 97.00 93 PHE A C 1
ATOM 714 O O . PHE A 1 93 ? 1.761 -1.410 8.535 1.00 97.00 93 PHE A O 1
ATOM 721 N N . ASP A 1 94 ? 2.376 -1.499 6.370 1.00 97.06 94 ASP A N 1
ATOM 722 C CA . ASP A 1 94 ? 1.464 -0.444 5.912 1.00 97.06 94 ASP A CA 1
ATOM 723 C C . ASP A 1 94 ? 0.012 -0.826 6.252 1.00 97.06 94 ASP A C 1
ATOM 725 O O . ASP A 1 94 ? -0.715 -0.029 6.839 1.00 97.06 94 ASP A O 1
ATOM 729 N N . LEU A 1 95 ? -0.392 -2.069 5.964 1.00 97.62 95 LEU A N 1
ATOM 730 C CA . LEU A 1 95 ? -1.755 -2.546 6.208 1.00 97.62 95 LEU A CA 1
ATOM 731 C C . LEU A 1 95 ? -2.104 -2.628 7.706 1.00 97.62 95 LEU A C 1
ATOM 733 O O . LEU A 1 95 ? -3.196 -2.225 8.102 1.00 97.62 95 LEU A O 1
ATOM 737 N N . ALA A 1 96 ? -1.167 -3.077 8.547 1.00 98.00 96 ALA A N 1
ATOM 738 C CA . ALA A 1 96 ? -1.322 -3.082 10.002 1.00 98.00 96 ALA A CA 1
ATOM 739 C C . ALA A 1 96 ? -1.435 -1.658 10.570 1.00 98.00 96 ALA A C 1
ATOM 741 O O . ALA A 1 96 ? -2.289 -1.393 11.413 1.00 98.00 96 ALA A O 1
ATOM 742 N N . SER A 1 97 ? -0.610 -0.727 10.081 1.00 98.06 97 SER A N 1
ATOM 743 C CA . SER A 1 97 ? -0.644 0.679 10.497 1.00 98.06 97 SER A CA 1
ATOM 744 C C . SER A 1 97 ? -1.981 1.342 10.146 1.00 98.06 97 SER A C 1
ATOM 746 O O . SER A 1 97 ? -2.541 2.060 10.973 1.00 98.06 97 SER A O 1
ATOM 748 N N . LEU A 1 98 ? -2.538 1.040 8.966 1.00 98.25 98 LEU A N 1
ATOM 749 C CA . LEU A 1 98 ? -3.887 1.468 8.588 1.00 98.25 98 LEU A CA 1
ATOM 750 C C . LEU A 1 98 ? -4.941 0.882 9.537 1.00 98.25 98 LEU A C 1
ATOM 752 O O . LEU A 1 98 ? -5.743 1.629 10.086 1.00 98.25 98 LEU A O 1
ATOM 756 N N . ALA A 1 99 ? -4.918 -0.426 9.802 1.00 98.38 99 ALA A N 1
ATOM 757 C CA . ALA A 1 99 ? -5.874 -1.051 10.720 1.00 98.38 99 ALA A CA 1
ATOM 758 C C . ALA A 1 99 ? -5.836 -0.428 12.133 1.00 98.38 99 ALA A C 1
ATOM 760 O O . ALA A 1 99 ? -6.887 -0.157 12.712 1.00 98.38 99 ALA A O 1
ATOM 761 N N . ILE A 1 100 ? -4.643 -0.119 12.657 1.00 98.56 100 ILE A N 1
ATOM 762 C CA . ILE A 1 100 ? -4.464 0.588 13.939 1.00 98.56 100 ILE A CA 1
ATOM 763 C C . ILE A 1 100 ? -5.072 1.998 13.889 1.00 98.56 100 ILE A C 1
ATOM 765 O O . ILE A 1 100 ? -5.764 2.403 14.825 1.00 98.56 100 ILE A O 1
ATOM 769 N N . ALA A 1 101 ? -4.844 2.741 12.804 1.00 98.38 101 ALA A N 1
ATOM 770 C CA . ALA A 1 101 ? -5.404 4.079 12.634 1.00 98.38 101 ALA A CA 1
ATOM 771 C C . ALA A 1 101 ? -6.933 4.069 12.553 1.00 98.38 101 ALA A C 1
ATOM 773 O O . ALA A 1 101 ? -7.593 4.901 13.175 1.00 98.38 101 ALA A O 1
ATOM 774 N N . HIS A 1 102 ? -7.508 3.097 11.847 1.00 98.31 102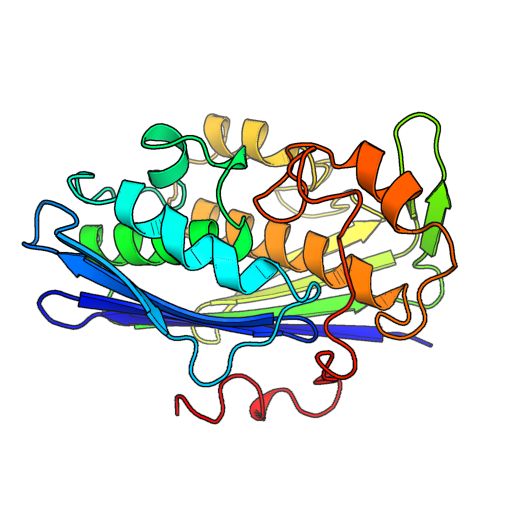 HIS A N 1
ATOM 775 C CA . HIS A 1 102 ? -8.956 2.906 11.768 1.00 98.31 102 HIS A CA 1
ATOM 776 C C . HIS A 1 102 ? -9.563 2.526 13.123 1.00 98.31 102 HIS A C 1
ATOM 778 O O . HIS A 1 102 ? -10.584 3.104 13.496 1.00 98.31 102 HIS A O 1
ATOM 784 N N . ALA A 1 103 ? -8.896 1.665 13.904 1.00 98.31 103 ALA A N 1
ATOM 785 C CA . ALA A 1 103 ? -9.299 1.361 15.280 1.00 98.31 103 ALA A CA 1
ATOM 786 C C . ALA A 1 103 ? -9.344 2.628 16.153 1.00 98.31 103 ALA A C 1
ATOM 788 O O . ALA A 1 103 ? -10.305 2.848 16.885 1.00 98.31 103 ALA A O 1
ATOM 789 N N . ALA A 1 104 ? -8.329 3.491 16.042 1.00 98.19 104 ALA A N 1
ATOM 790 C CA . ALA A 1 104 ? -8.247 4.739 16.802 1.00 98.19 104 ALA A CA 1
ATOM 791 C C . ALA A 1 104 ? -9.308 5.774 16.388 1.00 98.19 104 ALA A C 1
ATOM 793 O O . ALA A 1 104 ? -9.798 6.528 17.225 1.00 98.19 104 ALA A O 1
ATOM 794 N N . ARG A 1 105 ? -9.639 5.839 15.093 1.00 97.00 105 ARG A N 1
ATOM 795 C CA . ARG A 1 105 ? -10.612 6.795 14.539 1.00 97.00 105 ARG A CA 1
ATOM 796 C C . ARG A 1 105 ? -12.063 6.324 14.656 1.00 97.00 105 ARG A C 1
ATOM 798 O O . ARG A 1 105 ? -12.964 7.109 14.382 1.00 97.00 105 ARG A O 1
ATOM 805 N N . GLY A 1 106 ? -12.299 5.063 15.025 1.00 95.94 106 GLY A N 1
ATOM 806 C CA . GLY A 1 106 ? -13.640 4.473 15.038 1.00 95.94 106 GLY A CA 1
ATOM 807 C C . GLY A 1 106 ? -14.240 4.309 13.637 1.00 95.94 106 GLY A C 1
ATOM 808 O O . GLY A 1 106 ? -15.459 4.279 13.482 1.00 95.94 106 GLY A O 1
ATOM 809 N N . THR A 1 107 ? -13.403 4.232 12.599 1.00 94.62 107 THR A N 1
ATOM 810 C CA . THR A 1 107 ? -13.865 4.028 11.223 1.00 94.62 107 THR A CA 1
ATOM 811 C C . THR A 1 107 ? -14.309 2.576 11.051 1.00 94.62 107 THR A C 1
ATOM 813 O O . THR A 1 107 ? -13.501 1.655 11.138 1.00 94.62 107 THR A O 1
ATOM 816 N N . THR A 1 108 ? -15.604 2.361 10.811 1.00 96.12 108 THR A N 1
ATOM 817 C CA . THR A 1 108 ? -16.198 1.014 10.775 1.00 96.12 108 THR A CA 1
ATOM 818 C C . THR A 1 108 ? -15.884 0.251 9.495 1.00 96.12 108 THR A C 1
ATOM 820 O O . THR A 1 108 ? -15.695 -0.965 9.518 1.00 96.12 108 THR A O 1
ATOM 823 N N . ARG A 1 109 ? -15.815 0.955 8.365 1.00 97.56 109 ARG A N 1
ATOM 824 C CA . ARG A 1 109 ? -15.480 0.384 7.063 1.00 97.56 109 ARG A CA 1
ATOM 825 C C . ARG A 1 109 ? -14.769 1.416 6.203 1.00 97.56 109 ARG A C 1
ATOM 827 O O . ARG A 1 109 ? -15.119 2.593 6.237 1.00 97.56 109 ARG A O 1
ATOM 834 N N . ARG A 1 110 ? -13.813 0.950 5.403 1.00 98.25 110 ARG A N 1
ATOM 835 C CA . ARG A 1 110 ? -13.170 1.734 4.352 1.00 98.25 110 ARG A CA 1
ATOM 836 C C . ARG A 1 110 ? -12.800 0.850 3.171 1.00 98.25 110 ARG A C 1
ATOM 838 O O . ARG A 1 110 ? -12.268 -0.244 3.358 1.00 98.25 110 ARG A O 1
ATOM 845 N N . LEU A 1 111 ? -13.067 1.328 1.965 1.00 98.50 111 LEU A N 1
ATOM 846 C CA . LEU A 1 111 ? -12.674 0.691 0.718 1.00 98.50 111 LEU A CA 1
ATOM 847 C C . LEU A 1 111 ? -11.806 1.645 -0.096 1.00 98.50 111 LEU A C 1
ATOM 849 O O . LEU A 1 111 ? -12.170 2.798 -0.317 1.00 98.50 111 LEU A O 1
ATOM 853 N N . TYR A 1 112 ? -10.681 1.138 -0.579 1.00 98.75 112 TYR A N 1
ATOM 854 C CA . TYR A 1 112 ? -9.855 1.813 -1.562 1.00 98.75 112 TYR A CA 1
ATOM 855 C C . TYR A 1 112 ? -9.752 0.964 -2.817 1.00 98.75 112 TYR A C 1
ATOM 857 O O . TYR A 1 112 ? -9.330 -0.192 -2.752 1.00 98.75 112 TYR A O 1
ATOM 865 N N . ASP A 1 113 ? -10.093 1.568 -3.948 1.00 98.69 113 ASP A N 1
ATOM 866 C CA . ASP A 1 113 ? -9.898 1.013 -5.280 1.00 98.69 113 ASP A CA 1
ATOM 867 C C . ASP A 1 113 ? -8.898 1.880 -6.031 1.00 98.69 113 ASP A C 1
ATOM 869 O O . ASP A 1 113 ? -9.099 3.086 -6.187 1.00 98.69 113 ASP A O 1
ATOM 873 N N . MET A 1 114 ? -7.812 1.271 -6.496 1.00 98.62 114 MET A N 1
ATOM 874 C CA . MET A 1 114 ? -6.754 1.976 -7.201 1.00 98.62 114 MET A CA 1
ATOM 875 C C . MET A 1 114 ? -6.491 1.378 -8.572 1.00 98.62 114 MET A C 1
ATOM 877 O O . MET A 1 114 ? -6.444 0.158 -8.752 1.00 98.62 114 MET A O 1
ATOM 881 N N . GLU A 1 115 ? -6.221 2.268 -9.517 1.00 98.44 115 GLU A N 1
ATOM 882 C CA . GLU A 1 115 ? -5.818 1.944 -10.876 1.00 98.44 115 GLU A CA 1
ATOM 883 C C . GLU A 1 115 ? -4.560 2.724 -11.230 1.00 98.44 115 GLU A C 1
ATOM 885 O O . GLU A 1 115 ? -4.515 3.938 -11.048 1.00 98.44 115 GLU A O 1
ATOM 890 N N . VAL A 1 116 ? -3.551 2.048 -11.773 1.00 98.50 116 VAL A N 1
ATOM 891 C CA . VAL A 1 116 ? -2.411 2.717 -12.405 1.00 98.50 116 VAL A CA 1
ATOM 892 C C . VAL A 1 116 ? -2.393 2.341 -13.869 1.00 98.50 116 VAL A C 1
ATOM 894 O O . VAL A 1 116 ? -2.084 1.201 -14.212 1.00 98.50 116 VAL A O 1
ATOM 897 N N . HIS A 1 117 ? -2.709 3.314 -14.711 1.00 97.88 117 HIS A N 1
ATOM 898 C CA . HIS A 1 117 ? -2.652 3.220 -16.163 1.00 97.88 117 HIS A CA 1
ATOM 899 C C . HIS A 1 117 ? -1.242 3.574 -16.621 1.00 97.88 117 HIS A C 1
ATOM 901 O O . HIS A 1 117 ? -0.676 4.559 -16.149 1.00 97.88 117 HIS A O 1
ATOM 907 N N . THR A 1 118 ? -0.676 2.794 -17.532 1.00 96.94 118 THR A N 1
ATOM 908 C CA . THR A 1 118 ? 0.606 3.087 -18.180 1.00 96.94 118 THR A CA 1
ATOM 909 C C . THR A 1 118 ? 0.424 3.025 -19.686 1.00 96.94 118 THR A C 1
ATOM 911 O O . THR A 1 118 ? -0.380 2.229 -20.181 1.00 96.94 118 THR A O 1
ATOM 914 N N . ASP A 1 119 ? 1.172 3.833 -20.423 1.00 94.25 119 ASP A N 1
ATOM 915 C CA . ASP A 1 119 ? 1.233 3.724 -21.878 1.00 94.25 119 ASP A CA 1
ATOM 916 C C . ASP A 1 119 ? 2.465 2.917 -22.326 1.00 94.25 119 ASP A C 1
ATOM 918 O O . ASP A 1 119 ? 3.153 2.278 -21.523 1.00 94.25 119 ASP A O 1
ATOM 922 N N . ASP A 1 120 ? 2.721 2.934 -23.631 1.00 93.62 120 ASP A N 1
ATOM 923 C CA . ASP A 1 120 ? 3.820 2.214 -24.275 1.00 93.62 120 ASP A CA 1
ATOM 924 C C . ASP A 1 120 ? 5.193 2.841 -24.006 1.00 93.62 120 ASP A C 1
ATOM 926 O O . ASP A 1 120 ? 6.219 2.209 -24.258 1.00 93.62 120 ASP A O 1
ATOM 930 N N . SER A 1 121 ? 5.225 4.073 -23.496 1.00 94.88 121 SER A N 1
ATOM 931 C CA . SER A 1 121 ? 6.460 4.767 -23.146 1.00 94.88 121 SER A CA 1
ATOM 932 C C . SER A 1 121 ? 6.977 4.380 -21.762 1.00 94.88 121 SER A C 1
ATOM 934 O O . SER A 1 121 ? 8.164 4.587 -21.499 1.00 94.88 121 SER A O 1
ATOM 936 N N . PHE A 1 122 ? 6.128 3.805 -20.895 1.00 95.50 122 PHE A N 1
ATOM 937 C CA . PHE A 1 122 ? 6.516 3.450 -19.533 1.00 95.50 122 PHE A CA 1
ATOM 938 C C . PHE A 1 122 ? 7.597 2.368 -19.522 1.00 95.50 122 PHE A C 1
ATOM 940 O O . PHE A 1 122 ? 7.391 1.235 -19.964 1.00 95.50 122 PHE A O 1
ATOM 947 N N . ARG A 1 123 ? 8.764 2.720 -18.983 1.00 94.94 123 ARG A N 1
ATOM 948 C CA . ARG A 1 123 ? 9.950 1.861 -18.968 1.00 94.94 123 ARG A CA 1
ATOM 949 C C . ARG A 1 123 ? 10.850 2.162 -17.783 1.00 94.94 123 ARG A C 1
ATOM 951 O O . ARG A 1 123 ? 10.646 3.107 -17.022 1.00 94.94 123 ARG A O 1
ATOM 958 N N . THR A 1 124 ? 11.865 1.322 -17.631 1.00 92.31 124 THR A N 1
ATOM 959 C CA . THR A 1 124 ? 12.912 1.506 -16.635 1.00 92.31 124 THR A CA 1
ATOM 960 C C . THR A 1 124 ? 14.282 1.280 -17.238 1.00 92.31 124 THR A C 1
ATOM 962 O O . THR A 1 124 ? 14.487 0.348 -18.013 1.00 92.31 124 THR A O 1
ATOM 965 N N . GLU A 1 125 ? 15.225 2.112 -16.820 1.00 90.00 125 GLU A N 1
ATOM 966 C CA . GLU A 1 125 ? 16.634 2.010 -17.169 1.00 90.00 125 GLU A CA 1
ATOM 967 C C . GLU A 1 125 ? 17.474 1.978 -15.892 1.00 90.00 125 GLU A C 1
ATOM 969 O O . GLU A 1 125 ? 17.049 2.444 -14.830 1.00 90.00 125 GLU A O 1
ATOM 974 N N . LEU A 1 126 ? 18.666 1.387 -15.969 1.00 80.81 126 LEU A N 1
ATOM 975 C CA . LEU A 1 126 ? 19.597 1.392 -14.847 1.00 80.81 126 LEU A CA 1
ATOM 976 C C . LEU A 1 126 ? 20.334 2.735 -14.817 1.00 80.81 126 LEU A C 1
ATOM 978 O O . LEU A 1 126 ? 21.143 3.015 -15.695 1.00 80.81 126 LEU A O 1
ATOM 982 N N . GLY A 1 127 ? 20.063 3.549 -13.802 1.00 74.50 127 GLY A N 1
ATOM 983 C CA . GLY A 1 127 ? 20.798 4.777 -13.521 1.00 74.50 127 GLY A CA 1
ATOM 984 C C . GLY A 1 127 ? 21.900 4.584 -12.478 1.00 74.50 127 GLY A C 1
ATOM 985 O O . GLY A 1 127 ? 22.044 3.525 -11.865 1.00 74.50 127 GLY A O 1
ATOM 986 N N . SER A 1 128 ? 22.650 5.659 -12.228 1.00 68.81 128 SER A N 1
ATOM 987 C CA . SER A 1 128 ? 23.764 5.704 -11.265 1.00 68.81 128 SER A CA 1
ATOM 988 C C . SER A 1 128 ? 23.360 5.392 -9.819 1.00 68.81 128 SER A C 1
ATOM 990 O O . SER A 1 128 ? 24.187 4.932 -9.040 1.00 68.81 128 SER A O 1
ATOM 992 N N . HIS A 1 129 ? 22.088 5.602 -9.473 1.00 64.75 129 HIS A N 1
ATOM 993 C CA . HIS A 1 129 ? 21.533 5.387 -8.132 1.00 64.75 129 HIS A CA 1
ATOM 994 C C . HIS A 1 129 ? 20.410 4.332 -8.127 1.00 64.75 129 HIS A C 1
ATOM 996 O O . HIS A 1 129 ? 19.552 4.324 -7.245 1.00 64.75 129 HIS A O 1
ATOM 1002 N N . GLY A 1 130 ? 20.400 3.440 -9.125 1.00 70.19 130 GLY A N 1
ATOM 1003 C CA . GLY A 1 130 ? 19.384 2.402 -9.296 1.00 70.19 130 GLY A CA 1
ATOM 1004 C C . GLY A 1 130 ? 18.430 2.682 -10.455 1.00 70.19 130 GLY A C 1
ATOM 1005 O O . GLY A 1 130 ? 18.726 3.463 -11.353 1.00 70.19 130 GLY A O 1
ATOM 1006 N N . HIS A 1 131 ? 17.291 1.994 -10.464 1.00 80.06 131 HIS A N 1
ATOM 1007 C CA . HIS A 1 131 ? 16.318 2.085 -11.552 1.00 80.06 131 HIS A CA 1
ATOM 1008 C C . HIS A 1 131 ? 15.709 3.487 -11.661 1.00 80.06 131 HIS A C 1
ATOM 1010 O O . HIS A 1 131 ? 15.085 3.964 -10.713 1.00 80.06 131 HIS A O 1
ATOM 1016 N N . VAL A 1 132 ? 15.838 4.097 -12.838 1.00 89.31 132 VAL A N 1
ATOM 1017 C CA . VAL A 1 132 ? 15.143 5.328 -13.224 1.00 89.31 132 VAL A CA 1
ATOM 1018 C C . VAL A 1 132 ? 13.927 4.932 -14.050 1.00 89.31 132 VAL A C 1
ATOM 1020 O O . VAL A 1 132 ? 14.020 4.052 -14.910 1.00 89.31 132 VAL A O 1
ATOM 1023 N N . LEU A 1 133 ? 12.777 5.528 -13.744 1.00 94.31 133 LEU A N 1
ATOM 1024 C CA . LEU A 1 133 ? 11.541 5.327 -14.492 1.00 94.31 133 LEU A CA 1
ATOM 1025 C C . LEU A 1 133 ? 11.310 6.508 -15.428 1.00 94.31 133 LEU A C 1
ATOM 1027 O O . LEU A 1 133 ? 11.542 7.651 -15.040 1.00 94.31 133 LEU A O 1
ATOM 1031 N N . SER A 1 134 ? 10.810 6.223 -16.622 1.00 95.62 134 SER A N 1
ATOM 1032 C CA . SER A 1 134 ? 10.353 7.221 -17.589 1.00 95.62 134 SER A CA 1
ATOM 1033 C C . SER A 1 134 ? 9.067 6.751 -18.254 1.00 95.62 134 SER A C 1
ATOM 1035 O O . SER A 1 134 ? 8.699 5.576 -18.142 1.00 95.62 134 SER A O 1
ATOM 1037 N N . GLY A 1 135 ? 8.390 7.670 -18.930 1.00 96.12 135 GLY A N 1
ATOM 1038 C CA . GLY A 1 135 ? 7.127 7.441 -19.606 1.00 96.12 135 GLY A CA 1
ATOM 1039 C C . GLY A 1 135 ? 5.905 7.721 -18.740 1.00 96.12 135 GLY A C 1
ATOM 1040 O O . GLY A 1 135 ? 5.973 7.819 -17.508 1.00 96.12 135 GLY A O 1
ATOM 1041 N N . GLN A 1 136 ? 4.770 7.832 -19.421 1.00 96.50 136 GLN A N 1
ATOM 1042 C CA . GLN A 1 136 ? 3.533 8.331 -18.844 1.00 96.50 136 GLN A CA 1
ATOM 1043 C C . GLN A 1 136 ? 2.817 7.272 -18.011 1.00 96.50 136 GLN A C 1
ATOM 1045 O O . GLN A 1 136 ? 2.665 6.103 -18.392 1.00 96.50 136 GLN A O 1
ATOM 1050 N N . ARG A 1 137 ? 2.321 7.713 -16.855 1.00 96.81 137 ARG A N 1
ATOM 1051 C CA . ARG A 1 137 ? 1.459 6.922 -15.979 1.00 96.81 137 ARG A CA 1
ATOM 1052 C C . ARG A 1 137 ? 0.339 7.798 -15.443 1.00 96.81 137 ARG A C 1
ATOM 1054 O O . ARG A 1 137 ? 0.481 9.011 -15.329 1.00 96.81 137 ARG A O 1
ATOM 1061 N N . ARG A 1 138 ? -0.766 7.178 -15.048 1.00 98.00 138 ARG A N 1
ATOM 1062 C CA . ARG A 1 138 ? -1.859 7.869 -14.365 1.00 98.00 138 ARG A CA 1
ATOM 1063 C C . ARG A 1 138 ? -2.421 7.008 -13.250 1.00 98.00 138 ARG A C 1
ATOM 1065 O O . ARG A 1 138 ? -2.868 5.892 -13.510 1.00 98.00 138 ARG A O 1
ATOM 1072 N N . LEU A 1 139 ? -2.392 7.523 -12.026 1.00 98.62 139 LEU A N 1
ATOM 1073 C CA . LEU A 1 139 ? -3.053 6.913 -10.877 1.00 98.62 139 LEU A CA 1
ATOM 1074 C C . LEU A 1 139 ? -4.470 7.465 -10.746 1.00 98.62 139 LEU A C 1
ATOM 1076 O O . LEU A 1 139 ? -4.662 8.678 -10.770 1.00 98.62 139 LEU A O 1
ATOM 1080 N N . LEU A 1 140 ? -5.422 6.573 -10.502 1.00 98.69 140 LEU A N 1
ATOM 1081 C CA . LEU A 1 140 ? -6.728 6.886 -9.939 1.00 98.69 140 LEU A CA 1
ATOM 1082 C C . LEU A 1 140 ? -6.862 6.149 -8.612 1.00 98.69 140 LEU A C 1
ATOM 1084 O O . LEU A 1 140 ? -6.574 4.954 -8.545 1.00 98.69 140 LEU A O 1
ATOM 1088 N N . LEU A 1 141 ? -7.304 6.842 -7.569 1.00 98.75 141 LEU A N 1
ATOM 1089 C CA . LEU A 1 141 ? -7.652 6.246 -6.284 1.00 98.75 141 LEU A CA 1
ATOM 1090 C C . LEU A 1 141 ? -9.054 6.696 -5.904 1.00 98.75 141 LEU A C 1
ATOM 1092 O O . LEU A 1 141 ? -9.319 7.889 -5.736 1.00 98.75 141 LEU A O 1
ATOM 1096 N N . ARG A 1 142 ? -9.944 5.720 -5.749 1.00 98.81 142 ARG A N 1
ATOM 1097 C CA . ARG A 1 142 ? -11.286 5.907 -5.214 1.00 98.81 142 ARG A CA 1
ATOM 1098 C C . ARG A 1 142 ? -11.320 5.470 -3.761 1.00 98.81 142 ARG A C 1
ATOM 1100 O O . ARG A 1 142 ? -10.809 4.403 -3.427 1.00 98.81 142 ARG A O 1
ATOM 1107 N N . ARG A 1 143 ? -11.927 6.293 -2.915 1.00 98.56 143 ARG A N 1
ATOM 1108 C CA . ARG A 1 143 ? -12.193 6.017 -1.508 1.00 98.56 143 ARG A CA 1
ATOM 1109 C C . ARG A 1 143 ? -13.698 5.880 -1.341 1.00 98.56 143 ARG A C 1
ATOM 1111 O O . ARG A 1 143 ? -14.425 6.834 -1.583 1.00 98.56 143 ARG A O 1
ATOM 1118 N N . ASP A 1 144 ? -14.147 4.689 -0.967 1.00 98.00 144 ASP A N 1
ATOM 1119 C CA . ASP A 1 144 ? -15.566 4.342 -0.825 1.00 98.00 144 ASP A CA 1
ATOM 1120 C C . ASP A 1 144 ? -16.393 4.659 -2.088 1.00 98.00 144 ASP A C 1
ATOM 1122 O O . ASP A 1 144 ? -17.516 5.140 -2.016 1.00 98.00 144 ASP A O 1
ATOM 1126 N N . GLY A 1 145 ? -15.813 4.397 -3.266 1.00 97.69 145 GLY A N 1
ATOM 1127 C CA . GLY A 1 145 ? -16.426 4.650 -4.578 1.00 97.69 145 GLY A CA 1
ATOM 1128 C C . GLY A 1 145 ? -16.169 6.052 -5.149 1.00 97.69 145 GLY A C 1
ATOM 1129 O O . GLY A 1 145 ? -16.120 6.217 -6.373 1.00 97.69 145 GLY A O 1
ATOM 1130 N N . GLU A 1 146 ? -15.890 7.034 -4.295 1.00 98.31 146 GLU A N 1
ATOM 1131 C CA . GLU A 1 146 ? -15.652 8.423 -4.695 1.00 98.31 146 GLU A CA 1
ATOM 1132 C C . GLU A 1 146 ? -14.200 8.655 -5.114 1.00 98.31 146 GLU A C 1
ATOM 1134 O O . GLU A 1 146 ? -13.272 8.169 -4.468 1.00 98.31 146 GLU A O 1
ATOM 1139 N N . LEU A 1 147 ? -13.971 9.404 -6.197 1.00 98.31 147 LEU A N 1
ATOM 1140 C CA . LEU A 1 147 ? -12.613 9.730 -6.646 1.00 98.31 147 LEU A CA 1
ATOM 1141 C C . LEU A 1 147 ? -11.938 10.657 -5.625 1.00 98.31 147 LEU A C 1
ATOM 1143 O O . LEU A 1 147 ? -12.347 11.802 -5.463 1.00 98.31 147 LEU A O 1
ATOM 1147 N N . ALA A 1 148 ? -10.897 10.160 -4.958 1.00 97.88 148 ALA A N 1
ATOM 1148 C CA . ALA A 1 148 ? -10.167 10.901 -3.933 1.00 97.88 148 ALA A CA 1
ATOM 1149 C C . ALA A 1 148 ? -8.833 11.455 -4.449 1.00 97.88 148 ALA A C 1
ATOM 1151 O O . ALA A 1 148 ? -8.448 12.552 -4.062 1.00 97.88 148 ALA A O 1
ATOM 1152 N N . LEU A 1 149 ? -8.131 10.724 -5.326 1.00 98.19 149 LEU A N 1
ATOM 1153 C CA . LEU A 1 149 ? -6.908 11.207 -5.976 1.00 98.19 149 LEU A CA 1
ATOM 1154 C C . LEU A 1 149 ? -6.886 10.826 -7.458 1.00 98.19 149 LEU A C 1
ATOM 1156 O O . LEU A 1 149 ? -7.202 9.694 -7.829 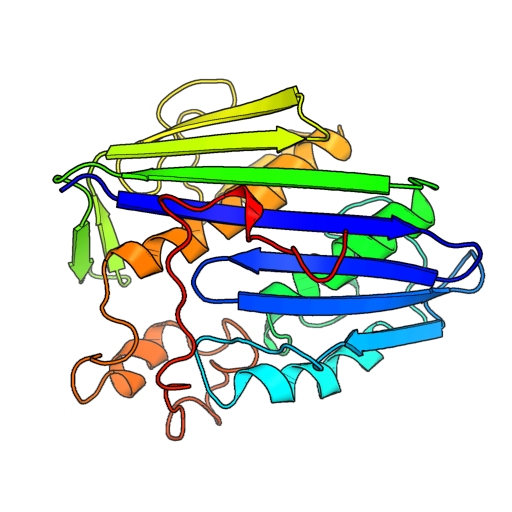1.00 98.19 149 LEU A O 1
ATOM 1160 N N . GLU A 1 150 ? -6.421 11.758 -8.283 1.00 98.19 150 GLU A N 1
ATOM 1161 C CA . GLU A 1 150 ? -6.021 11.523 -9.667 1.00 98.19 150 GLU A CA 1
ATOM 1162 C C . GLU A 1 150 ? -4.661 12.179 -9.903 1.00 98.19 150 GLU A C 1
ATOM 1164 O O . GLU A 1 150 ? -4.525 13.395 -9.771 1.00 98.19 150 GLU A O 1
ATOM 1169 N N . TRP A 1 151 ? -3.652 11.374 -10.240 1.00 98.31 151 TRP A N 1
ATOM 1170 C CA . TRP A 1 151 ? -2.294 11.858 -10.493 1.00 98.31 151 TRP A CA 1
ATOM 1171 C C . TRP A 1 151 ? -1.824 11.459 -11.886 1.00 98.31 151 TRP A C 1
ATOM 1173 O O . TRP A 1 151 ? -1.509 10.282 -12.100 1.00 98.31 151 TRP A O 1
ATOM 1183 N N . PRO A 1 152 ? -1.731 12.407 -12.832 1.00 98.12 152 PRO A N 1
ATOM 1184 C CA . PRO A 1 152 ? -0.895 12.221 -14.006 1.00 98.12 152 PRO A CA 1
ATOM 1185 C C . PRO A 1 152 ? 0.580 12.263 -13.592 1.00 98.12 152 PRO A C 1
ATOM 1187 O O . PRO A 1 152 ? 0.966 12.979 -12.661 1.00 98.12 152 PRO A O 1
ATOM 1190 N N . MET A 1 153 ? 1.399 11.456 -14.258 1.00 97.50 153 MET A N 1
ATOM 1191 C CA . MET A 1 153 ? 2.797 11.264 -13.902 1.00 97.50 153 MET A CA 1
ATOM 1192 C C . MET A 1 153 ? 3.689 11.054 -15.120 1.00 97.50 153 MET A C 1
ATOM 1194 O O . MET A 1 153 ? 3.291 10.403 -16.085 1.00 97.50 153 MET A O 1
ATOM 1198 N N . GLU A 1 154 ? 4.937 11.496 -14.993 1.00 97.25 154 GLU A N 1
ATOM 1199 C CA . GLU A 1 154 ? 6.056 11.109 -15.853 1.00 97.25 154 GLU A CA 1
ATOM 1200 C C . GLU A 1 154 ? 7.081 10.370 -14.983 1.00 97.25 154 GLU A C 1
ATOM 1202 O O . GLU A 1 154 ? 7.627 10.920 -14.023 1.00 97.25 154 GLU A O 1
ATOM 1207 N N . GLY A 1 155 ? 7.307 9.085 -15.266 1.00 95.12 155 GLY A N 1
ATOM 1208 C CA . GLY A 1 155 ? 8.169 8.238 -14.443 1.00 95.12 155 GLY A CA 1
ATOM 1209 C C . GLY A 1 155 ? 7.686 8.135 -12.989 1.00 95.12 155 GLY A C 1
ATOM 1210 O O . GLY A 1 155 ? 6.694 7.461 -12.703 1.00 95.12 155 GLY A O 1
ATOM 1211 N N . ASP A 1 156 ? 8.419 8.758 -12.062 1.00 95.25 156 ASP A N 1
ATOM 1212 C CA . ASP A 1 156 ? 8.103 8.823 -10.622 1.00 95.25 156 ASP A CA 1
ATOM 1213 C C . ASP A 1 156 ? 7.653 10.226 -10.156 1.00 95.25 156 ASP A C 1
ATOM 1215 O O . ASP A 1 156 ? 7.415 10.424 -8.962 1.00 95.25 156 ASP A O 1
ATOM 1219 N N . GLU A 1 157 ? 7.530 11.198 -11.058 1.00 97.69 157 GLU A N 1
ATOM 1220 C CA . GLU A 1 157 ? 7.110 12.565 -10.735 1.00 97.69 157 GLU A CA 1
ATOM 1221 C C . GLU A 1 157 ? 5.624 12.778 -11.035 1.00 97.69 157 GLU A C 1
ATOM 1223 O O . GLU A 1 157 ? 5.123 12.361 -12.080 1.00 97.69 157 GLU A O 1
ATOM 1228 N N . ILE A 1 158 ? 4.916 13.428 -10.112 1.00 98.19 158 ILE A N 1
ATOM 1229 C CA . ILE A 1 158 ? 3.528 13.862 -10.305 1.00 98.19 158 ILE A CA 1
ATOM 1230 C C . ILE A 1 158 ? 3.536 15.173 -11.094 1.00 98.19 158 ILE A C 1
ATOM 1232 O O . ILE A 1 158 ? 4.175 16.139 -10.682 1.00 98.19 158 ILE A O 1
ATOM 1236 N N . THR A 1 159 ? 2.807 15.234 -12.207 1.00 98.38 159 THR A N 1
ATOM 1237 C CA . THR A 1 159 ? 2.919 16.348 -13.168 1.00 98.38 159 THR A CA 1
ATOM 1238 C C . THR A 1 159 ? 1.813 17.395 -13.049 1.00 98.38 159 THR A C 1
ATOM 1240 O O . THR A 1 159 ? 1.928 18.467 -13.640 1.00 98.38 159 THR A O 1
ATOM 1243 N N . ALA A 1 160 ? 0.750 17.132 -12.282 1.00 97.25 160 ALA A N 1
ATOM 1244 C CA . ALA A 1 160 ? -0.341 18.084 -12.078 1.00 97.25 160 ALA A CA 1
ATOM 1245 C C . ALA A 1 160 ? -1.031 17.932 -10.712 1.00 97.25 160 ALA A C 1
ATOM 1247 O O . ALA A 1 160 ? -0.877 16.928 -10.017 1.00 97.25 160 ALA A O 1
ATOM 1248 N N . GLY A 1 161 ? -1.833 18.940 -10.358 1.00 93.81 161 GLY A N 1
ATOM 1249 C CA . GLY A 1 161 ? -2.587 18.994 -9.106 1.00 93.81 161 GLY A CA 1
ATOM 1250 C C . GLY A 1 161 ? -1.757 19.470 -7.905 1.00 93.81 161 GLY A C 1
ATOM 1251 O O . GLY A 1 161 ? -0.620 19.911 -8.070 1.00 93.81 161 GLY A O 1
ATOM 1252 N N . PRO A 1 162 ? -2.305 19.384 -6.679 1.00 90.94 162 PRO A N 1
ATOM 1253 C CA . PRO A 1 162 ? -1.659 19.909 -5.469 1.00 90.94 162 PRO A CA 1
ATOM 1254 C C . PRO A 1 162 ? -0.307 19.262 -5.135 1.00 90.94 162 PRO A C 1
ATOM 1256 O O . PRO A 1 162 ? 0.524 19.868 -4.468 1.00 90.94 162 PRO A O 1
ATOM 1259 N N . CYS A 1 163 ? -0.084 18.035 -5.611 1.00 94.81 163 CYS A N 1
ATOM 1260 C CA . CYS A 1 163 ? 1.161 17.289 -5.425 1.00 94.81 163 CYS A CA 1
ATOM 1261 C C . CYS A 1 163 ? 2.134 17.428 -6.615 1.00 94.81 163 CYS A C 1
ATOM 1263 O O . CYS A 1 163 ? 3.093 16.661 -6.694 1.00 94.81 163 CYS A O 1
ATOM 1265 N N . ALA A 1 164 ? 1.899 18.349 -7.558 1.00 96.69 164 ALA A N 1
ATOM 1266 C CA . ALA A 1 164 ? 2.772 18.527 -8.719 1.00 96.69 164 ALA A CA 1
ATOM 1267 C C . ALA A 1 164 ? 4.230 18.812 -8.309 1.00 96.69 164 ALA A C 1
ATOM 1269 O O . ALA A 1 164 ? 4.497 19.531 -7.344 1.00 96.69 164 ALA A O 1
ATOM 1270 N N . GLY A 1 165 ? 5.178 18.224 -9.041 1.00 96.75 165 GLY A N 1
ATOM 1271 C CA . GLY A 1 165 ? 6.616 18.300 -8.767 1.00 96.75 165 GLY A CA 1
ATOM 1272 C C . GLY A 1 165 ? 7.092 17.402 -7.619 1.00 96.75 165 GLY A C 1
ATOM 1273 O O . GLY A 1 165 ? 8.291 17.325 -7.354 1.00 96.75 165 GLY A O 1
ATOM 1274 N N . GLN A 1 166 ? 6.190 16.696 -6.927 1.00 97.25 166 GLN A N 1
ATOM 1275 C CA . GLN A 1 166 ? 6.591 15.712 -5.926 1.00 97.25 166 GLN A CA 1
ATOM 1276 C C . GLN A 1 166 ? 7.028 14.408 -6.597 1.00 97.25 166 GLN A C 1
ATOM 1278 O O . GLN A 1 166 ? 6.326 13.844 -7.440 1.00 97.25 166 GLN A O 1
ATOM 1283 N N . ASN A 1 167 ? 8.173 13.883 -6.159 1.00 95.62 167 ASN A N 1
ATOM 1284 C CA . ASN A 1 167 ? 8.619 12.546 -6.529 1.00 95.62 167 ASN A CA 1
ATOM 1285 C C . ASN A 1 167 ? 8.041 11.513 -5.557 1.00 95.62 167 ASN A C 1
ATOM 1287 O O . ASN A 1 167 ? 8.266 11.587 -4.345 1.00 95.62 167 ASN A O 1
ATOM 1291 N N . VAL A 1 168 ? 7.358 10.492 -6.073 1.00 94.50 168 VAL A N 1
ATOM 1292 C CA . VAL A 1 168 ? 6.651 9.513 -5.231 1.00 94.50 168 VAL A CA 1
ATOM 1293 C C . VAL A 1 168 ? 7.571 8.739 -4.301 1.00 94.50 168 VAL A C 1
ATOM 1295 O O . VAL A 1 168 ? 7.128 8.255 -3.263 1.00 94.50 168 VAL A O 1
ATOM 1298 N N . ARG A 1 169 ? 8.869 8.621 -4.594 1.00 90.19 169 ARG A N 1
ATOM 1299 C CA . ARG A 1 169 ? 9.802 7.925 -3.699 1.00 90.19 169 ARG A CA 1
ATOM 1300 C C . ARG A 1 169 ? 10.110 8.740 -2.447 1.00 90.19 169 ARG A C 1
ATOM 1302 O O . ARG A 1 169 ? 10.223 8.130 -1.383 1.00 90.19 169 ARG A O 1
ATOM 1309 N N . SER A 1 170 ? 10.177 10.067 -2.551 1.00 92.62 170 SER A N 1
ATOM 1310 C CA . SER A 1 170 ? 10.609 10.977 -1.480 1.00 92.62 170 SER A CA 1
ATOM 1311 C C . SER A 1 170 ? 9.500 11.858 -0.892 1.00 92.62 170 SER A C 1
ATOM 1313 O O . SER A 1 170 ? 9.713 12.452 0.165 1.00 92.62 170 SER A O 1
ATOM 1315 N N . MET A 1 171 ? 8.312 11.903 -1.507 1.00 94.88 171 MET A N 1
ATOM 1316 C CA . MET A 1 171 ? 7.244 12.852 -1.156 1.00 94.88 171 MET A CA 1
ATOM 1317 C C . MET A 1 171 ? 6.761 12.795 0.299 1.00 94.88 171 MET A C 1
ATOM 1319 O O . MET A 1 171 ? 6.216 13.777 0.785 1.00 94.88 171 MET A O 1
ATOM 1323 N N . MET A 1 172 ? 6.959 11.688 1.025 1.00 92.81 172 MET A N 1
ATOM 1324 C CA . MET A 1 172 ? 6.418 11.560 2.387 1.00 92.81 172 MET A CA 1
ATOM 1325 C C . MET A 1 172 ? 6.968 12.613 3.356 1.00 92.81 172 MET A C 1
ATOM 1327 O O . MET A 1 172 ? 6.249 13.041 4.246 1.00 92.81 172 MET A O 1
ATOM 1331 N N . ARG A 1 173 ? 8.195 13.112 3.139 1.00 91.25 173 ARG A N 1
ATOM 1332 C CA . ARG A 1 173 ? 8.725 14.231 3.935 1.00 91.25 173 ARG A CA 1
ATOM 1333 C C . ARG A 1 173 ? 7.928 15.519 3.722 1.00 91.25 173 ARG A C 1
ATOM 1335 O O . ARG A 1 173 ? 7.761 16.289 4.659 1.00 91.25 173 ARG A O 1
ATOM 1342 N N . TRP A 1 174 ? 7.491 15.773 2.491 1.00 93.62 174 TRP A N 1
ATOM 1343 C CA . TRP A 1 174 ? 6.637 16.915 2.182 1.00 93.62 174 TRP A CA 1
ATOM 1344 C C . TRP A 1 174 ? 5.249 16.719 2.798 1.00 93.62 174 TRP A C 1
ATOM 1346 O O . TRP A 1 174 ? 4.771 17.616 3.481 1.00 93.62 174 TRP A O 1
ATOM 1356 N N . VAL A 1 175 ? 4.667 15.521 2.665 1.00 94.81 175 VAL A N 1
ATOM 1357 C CA . VAL A 1 175 ? 3.376 15.159 3.282 1.00 94.81 175 VAL A CA 1
ATOM 1358 C C . VAL A 1 175 ? 3.377 15.445 4.784 1.00 94.81 175 VAL A C 1
ATOM 1360 O O . VAL A 1 175 ? 2.492 16.148 5.260 1.00 94.81 175 VAL A O 1
ATOM 1363 N N . ASP A 1 176 ? 4.401 14.979 5.505 1.00 90.81 176 ASP A N 1
ATOM 1364 C CA . ASP A 1 176 ? 4.525 15.146 6.961 1.00 90.81 176 ASP A CA 1
ATOM 1365 C C . ASP A 1 176 ? 4.573 16.617 7.414 1.00 90.81 176 ASP A C 1
ATOM 1367 O O . ASP A 1 176 ? 4.218 16.926 8.550 1.00 90.81 176 ASP A O 1
ATOM 1371 N N . VAL A 1 177 ? 5.056 17.524 6.559 1.00 92.38 177 VAL A N 1
ATOM 1372 C CA . VAL A 1 177 ? 5.234 18.950 6.890 1.00 92.38 177 VAL A CA 1
ATOM 1373 C C . VAL A 1 177 ? 4.094 19.811 6.347 1.00 92.38 177 VAL A C 1
ATOM 1375 O O . VAL A 1 177 ? 3.816 20.875 6.896 1.00 92.38 177 VAL A O 1
ATOM 1378 N N . SER A 1 178 ? 3.462 19.397 5.251 1.00 93.12 178 SER A N 1
ATOM 1379 C CA . SER A 1 178 ? 2.510 20.223 4.504 1.00 93.12 178 SER A CA 1
ATOM 1380 C C . SER A 1 178 ? 1.051 19.849 4.728 1.00 93.12 178 SER A C 1
ATOM 1382 O O . SER A 1 178 ? 0.194 20.696 4.490 1.00 93.12 178 SER A O 1
ATOM 1384 N N . LEU A 1 179 ? 0.756 18.630 5.185 1.00 95.19 179 LEU A N 1
ATOM 1385 C CA . LEU A 1 179 ? -0.614 18.149 5.340 1.00 95.19 179 LEU A CA 1
ATOM 1386 C C . LEU A 1 179 ? -0.937 17.839 6.802 1.00 95.19 179 LEU A C 1
ATOM 1388 O O . LEU A 1 179 ? -0.105 17.346 7.560 1.00 95.19 179 LEU A O 1
ATOM 1392 N N . SER A 1 180 ? -2.177 18.125 7.189 1.00 95.62 180 SER A N 1
ATOM 1393 C CA . SER A 1 180 ? -2.724 17.824 8.518 1.00 95.62 180 SER A CA 1
ATOM 1394 C C . SER A 1 180 ? -3.986 16.960 8.463 1.00 95.62 180 SER A C 1
ATOM 1396 O O . SER A 1 180 ? -4.332 16.333 9.466 1.00 95.62 180 SER A O 1
ATOM 1398 N N . ASP A 1 181 ? -4.651 16.884 7.306 1.00 96.94 181 ASP A N 1
ATOM 1399 C CA . ASP A 1 181 ? -5.790 15.997 7.092 1.00 96.94 181 ASP A CA 1
ATOM 1400 C C . ASP A 1 181 ? -5.312 14.537 7.024 1.00 96.94 181 ASP A C 1
ATOM 1402 O O . ASP A 1 181 ? -4.635 14.106 6.089 1.00 96.94 181 ASP A O 1
ATOM 1406 N N . LEU A 1 182 ? -5.671 13.757 8.046 1.00 97.25 182 LEU A N 1
ATOM 1407 C CA . LEU A 1 182 ? -5.273 12.354 8.174 1.00 97.25 182 LEU A CA 1
ATOM 1408 C C . LEU A 1 182 ? -5.857 11.463 7.074 1.00 97.25 182 LEU A C 1
ATOM 1410 O O . LEU A 1 182 ? -5.246 10.454 6.720 1.00 97.25 182 LEU A O 1
ATOM 1414 N N . ASP A 1 183 ? -7.026 11.821 6.558 1.00 96.62 183 ASP A N 1
ATOM 1415 C CA . ASP A 1 183 ? -7.737 11.090 5.518 1.00 96.62 183 ASP A CA 1
ATOM 1416 C C . ASP A 1 183 ? -7.063 11.333 4.149 1.00 96.62 183 ASP A C 1
ATOM 1418 O O . ASP A 1 183 ? -6.976 10.413 3.328 1.00 96.62 183 ASP A O 1
ATOM 1422 N N . GLU A 1 184 ? -6.518 12.536 3.928 1.00 96.88 184 GLU A N 1
ATOM 1423 C CA . GLU A 1 184 ? -5.673 12.870 2.771 1.00 96.88 184 GLU A CA 1
ATOM 1424 C C . GLU A 1 184 ? -4.295 12.191 2.856 1.00 96.88 184 GLU A C 1
ATOM 1426 O O . GLU A 1 184 ? -3.873 11.520 1.909 1.00 96.88 184 GLU A O 1
ATOM 1431 N N . ILE A 1 185 ? -3.617 12.274 4.009 1.00 97.69 185 ILE A N 1
ATOM 1432 C CA . ILE A 1 185 ? -2.320 11.611 4.251 1.00 97.69 185 ILE A CA 1
ATOM 1433 C C . ILE A 1 185 ? -2.433 10.095 4.027 1.00 97.69 185 ILE A C 1
ATOM 1435 O O . ILE A 1 185 ? -1.540 9.468 3.441 1.00 97.69 185 ILE A O 1
ATOM 1439 N N . GLU A 1 186 ? -3.533 9.489 4.476 1.00 98.31 186 GLU A N 1
ATOM 1440 C CA . GLU A 1 186 ? -3.827 8.073 4.261 1.00 98.31 186 GLU A CA 1
ATOM 1441 C C . GLU A 1 186 ? -3.962 7.738 2.772 1.00 98.31 186 GLU A C 1
ATOM 1443 O O . GLU A 1 186 ? -3.278 6.831 2.284 1.00 98.31 186 GLU A O 1
ATOM 1448 N N . ALA A 1 187 ? -4.784 8.495 2.037 1.00 98.19 187 ALA A N 1
ATOM 1449 C CA . ALA A 1 187 ? -4.968 8.302 0.601 1.00 98.19 187 ALA A CA 1
ATOM 1450 C C . ALA A 1 187 ? -3.638 8.433 -0.160 1.00 98.19 187 ALA A C 1
ATOM 1452 O O . ALA A 1 187 ? -3.320 7.581 -0.991 1.00 98.19 187 ALA A O 1
ATOM 1453 N N . ILE A 1 188 ? -2.813 9.428 0.178 1.00 97.69 188 ILE A N 1
ATOM 1454 C CA . ILE A 1 188 ? -1.484 9.646 -0.412 1.00 97.69 188 ILE A CA 1
ATOM 1455 C C . ILE A 1 188 ? -0.533 8.482 -0.116 1.00 97.69 188 ILE A C 1
ATOM 1457 O O . ILE A 1 188 ? 0.175 8.008 -1.009 1.00 97.69 188 ILE A O 1
ATOM 1461 N N . THR A 1 189 ? -0.532 7.977 1.118 1.00 96.81 189 THR A N 1
ATOM 1462 C CA . THR A 1 189 ? 0.306 6.837 1.517 1.00 96.81 189 THR A CA 1
ATOM 1463 C C . THR A 1 189 ? -0.051 5.582 0.709 1.00 96.81 189 THR A C 1
ATOM 1465 O O . THR A 1 189 ? 0.837 4.889 0.195 1.00 96.81 189 THR A O 1
ATOM 1468 N N . ILE A 1 190 ? -1.350 5.317 0.531 1.00 98.25 190 ILE A N 1
ATOM 1469 C CA . ILE A 1 190 ? -1.873 4.193 -0.260 1.00 98.25 190 ILE A CA 1
ATOM 1470 C C . ILE A 1 190 ? -1.562 4.370 -1.755 1.00 98.25 190 ILE A C 1
ATOM 1472 O O . ILE A 1 190 ? -1.068 3.439 -2.405 1.00 98.25 190 ILE A O 1
ATOM 1476 N N . ALA A 1 191 ? -1.802 5.564 -2.295 1.00 98.25 191 ALA A N 1
ATOM 1477 C CA . ALA A 1 191 ? -1.502 5.950 -3.671 1.00 98.25 191 ALA A CA 1
ATOM 1478 C C . ALA A 1 191 ? -0.025 5.720 -4.014 1.00 98.25 191 ALA A C 1
ATOM 1480 O O . ALA A 1 191 ? 0.308 4.988 -4.953 1.00 98.25 191 ALA A O 1
ATOM 1481 N N . ARG A 1 192 ? 0.871 6.260 -3.182 1.00 97.00 192 ARG A N 1
ATOM 1482 C CA . ARG A 1 192 ? 2.321 6.089 -3.299 1.00 97.00 192 ARG A CA 1
ATOM 1483 C C . ARG A 1 192 ? 2.715 4.616 -3.335 1.00 97.00 192 ARG A C 1
ATOM 1485 O O . ARG A 1 192 ? 3.502 4.206 -4.191 1.00 97.00 192 ARG A O 1
ATOM 1492 N N . ARG A 1 193 ? 2.188 3.797 -2.416 1.00 97.19 193 ARG A N 1
ATOM 1493 C CA . ARG A 1 193 ? 2.507 2.361 -2.390 1.00 97.19 193 ARG A CA 1
ATOM 1494 C C . ARG A 1 193 ? 2.043 1.662 -3.664 1.00 97.19 193 ARG A C 1
ATOM 1496 O O . ARG A 1 193 ? 2.794 0.860 -4.215 1.00 97.19 193 ARG A O 1
ATOM 1503 N N . THR A 1 194 ? 0.846 1.986 -4.140 1.00 98.19 194 THR A N 1
ATOM 1504 C CA . THR A 1 194 ? 0.276 1.417 -5.368 1.00 98.19 194 THR A CA 1
ATOM 1505 C C . THR A 1 194 ? 1.152 1.723 -6.581 1.00 98.19 194 THR A C 1
ATOM 1507 O O . THR A 1 194 ? 1.463 0.826 -7.364 1.00 98.19 194 THR A O 1
ATOM 1510 N N . LEU A 1 195 ? 1.642 2.958 -6.692 1.00 97.50 195 LEU A N 1
ATOM 1511 C CA . LEU A 1 195 ? 2.572 3.362 -7.744 1.00 97.50 195 LEU A CA 1
ATOM 1512 C C . LEU A 1 195 ? 3.907 2.609 -7.670 1.00 97.50 195 LEU A C 1
ATOM 1514 O O . LEU A 1 195 ? 4.444 2.206 -8.699 1.00 97.50 195 LEU A O 1
ATOM 1518 N N . ILE A 1 196 ? 4.441 2.347 -6.477 1.00 95.12 196 ILE A N 1
ATOM 1519 C CA . ILE A 1 196 ? 5.655 1.524 -6.340 1.00 95.12 196 ILE A CA 1
ATOM 1520 C C . ILE A 1 196 ? 5.391 0.078 -6.793 1.00 95.12 196 ILE A C 1
ATOM 1522 O O . ILE A 1 196 ? 6.238 -0.523 -7.455 1.00 95.12 196 ILE A O 1
ATOM 1526 N N . VAL A 1 197 ? 4.222 -0.484 -6.474 1.00 96.06 197 VAL A N 1
ATOM 1527 C CA . VAL A 1 197 ? 3.835 -1.839 -6.907 1.00 96.06 197 VAL A CA 1
ATOM 1528 C C . VAL A 1 197 ? 3.633 -1.917 -8.423 1.00 96.06 197 VAL A C 1
ATOM 1530 O O . VAL A 1 197 ? 3.986 -2.932 -9.030 1.00 96.06 197 VAL A O 1
ATOM 1533 N N . SER A 1 198 ? 3.144 -0.852 -9.067 1.00 96.50 198 SER A N 1
ATOM 1534 C CA . SER A 1 198 ? 2.869 -0.857 -10.513 1.00 96.50 198 SER A CA 1
ATOM 1535 C C . SER A 1 198 ? 4.125 -0.980 -11.373 1.00 96.50 198 SER A C 1
ATOM 1537 O O . SER A 1 198 ? 4.029 -1.310 -12.549 1.00 96.50 198 SER A O 1
ATOM 1539 N N . ILE A 1 199 ? 5.310 -0.777 -10.794 1.00 94.25 199 ILE A N 1
ATOM 1540 C CA . ILE A 1 199 ? 6.593 -1.055 -11.449 1.00 94.25 199 ILE A CA 1
ATOM 1541 C C . ILE A 1 199 ? 6.680 -2.529 -11.876 1.00 94.25 199 ILE A C 1
ATOM 1543 O O . ILE A 1 199 ? 7.336 -2.845 -12.864 1.00 94.25 199 ILE A O 1
ATOM 1547 N N . SER A 1 200 ? 5.978 -3.434 -11.183 1.00 93.31 200 SER A N 1
ATOM 1548 C CA . SER A 1 200 ? 5.889 -4.845 -11.578 1.00 93.31 200 SER A CA 1
ATOM 1549 C C . SER A 1 200 ? 5.307 -5.062 -12.979 1.00 93.31 200 SER A C 1
ATOM 1551 O O . SER A 1 200 ? 5.624 -6.071 -13.592 1.00 93.31 200 SER A O 1
ATOM 1553 N N . LEU A 1 201 ? 4.541 -4.113 -13.536 1.00 94.38 201 LEU A N 1
ATOM 1554 C CA . LEU A 1 201 ? 4.022 -4.202 -14.909 1.00 94.38 201 LEU A CA 1
ATOM 1555 C C . LEU A 1 201 ? 5.130 -4.241 -15.976 1.00 94.38 201 LEU A C 1
ATOM 1557 O O . LEU A 1 201 ? 4.877 -4.668 -17.107 1.00 94.38 201 LEU A O 1
ATOM 1561 N N . LEU A 1 202 ? 6.341 -3.789 -15.638 1.00 93.00 202 LEU A N 1
ATOM 1562 C CA . LEU A 1 202 ? 7.505 -3.789 -16.528 1.00 93.00 202 LEU A CA 1
ATOM 1563 C C . LEU A 1 202 ? 8.213 -5.144 -16.606 1.00 93.00 202 LEU A C 1
ATOM 1565 O O . LEU A 1 202 ? 9.084 -5.318 -17.454 1.00 93.00 202 LEU A O 1
ATOM 1569 N N . PHE A 1 203 ? 7.866 -6.092 -15.737 1.00 90.81 203 PHE A N 1
ATOM 1570 C CA . PHE A 1 203 ? 8.612 -7.332 -15.582 1.00 90.81 203 PHE A CA 1
ATOM 1571 C C . PHE A 1 203 ? 7.695 -8.546 -15.674 1.00 90.81 203 PHE A C 1
ATOM 1573 O O . PHE A 1 203 ? 6.607 -8.568 -15.102 1.00 90.81 203 PHE A O 1
ATOM 1580 N N . ASP A 1 204 ? 8.179 -9.589 -16.342 1.00 91.75 204 ASP A N 1
ATOM 1581 C CA . ASP A 1 204 ? 7.665 -10.930 -16.111 1.00 91.75 204 ASP A CA 1
ATOM 1582 C C . ASP A 1 204 ? 8.245 -11.429 -14.785 1.00 91.75 204 ASP A C 1
ATOM 1584 O O . ASP A 1 204 ? 9.433 -11.734 -14.665 1.00 91.75 204 ASP A O 1
ATOM 1588 N N . MET A 1 205 ? 7.400 -11.440 -13.761 1.00 90.06 205 MET A N 1
ATOM 1589 C CA . MET A 1 205 ? 7.803 -11.755 -12.398 1.00 90.06 205 MET A CA 1
ATOM 1590 C C . MET A 1 205 ? 8.148 -13.237 -12.198 1.00 90.06 205 MET A C 1
ATOM 1592 O O . MET A 1 205 ? 8.814 -13.554 -11.209 1.00 90.06 205 MET A O 1
ATOM 1596 N N . ASP A 1 206 ? 7.744 -14.123 -13.109 1.00 90.38 206 ASP A N 1
ATOM 1597 C CA . ASP A 1 206 ? 8.122 -15.538 -13.084 1.00 90.38 206 ASP A CA 1
ATOM 1598 C C . ASP A 1 206 ? 9.400 -15.796 -13.889 1.00 90.38 206 ASP A C 1
ATOM 1600 O O . ASP A 1 206 ? 10.156 -16.704 -13.551 1.00 90.38 206 ASP A O 1
ATOM 1604 N N . ASN A 1 207 ? 9.694 -14.954 -14.883 1.00 89.31 207 ASN A N 1
ATOM 1605 C CA . ASN A 1 207 ? 10.853 -15.087 -15.767 1.00 89.31 207 ASN A CA 1
ATOM 1606 C C . ASN A 1 207 ? 11.856 -13.936 -15.593 1.00 89.31 207 ASN A C 1
ATOM 1608 O O . ASN A 1 207 ? 12.292 -13.302 -16.558 1.00 89.31 207 ASN A O 1
ATOM 1612 N N . LEU A 1 208 ? 12.246 -13.652 -14.346 1.00 85.62 208 LEU A N 1
ATOM 1613 C CA . LEU A 1 208 ? 13.293 -12.664 -14.084 1.00 85.62 208 LEU A CA 1
ATOM 1614 C C . LEU A 1 208 ? 14.674 -13.175 -14.544 1.00 85.62 208 LEU A C 1
ATOM 1616 O O . LEU A 1 208 ? 14.970 -14.362 -14.397 1.00 85.62 208 LEU A O 1
ATOM 1620 N N . PRO A 1 209 ? 15.561 -12.291 -15.043 1.00 82.69 209 PRO A N 1
ATOM 1621 C CA . PRO A 1 209 ? 16.897 -12.687 -15.479 1.00 82.69 209 PRO A CA 1
ATOM 1622 C C . PRO A 1 209 ? 17.733 -13.336 -14.369 1.00 82.69 209 PRO A C 1
ATOM 1624 O O . PRO A 1 209 ? 17.628 -12.971 -13.194 1.00 82.69 209 PRO A O 1
ATOM 1627 N N . ALA A 1 210 ? 18.651 -14.223 -14.760 1.00 78.50 210 ALA A N 1
ATOM 1628 C CA . ALA A 1 210 ? 19.666 -14.757 -13.856 1.00 78.50 210 ALA A CA 1
ATOM 1629 C C . ALA A 1 210 ? 20.456 -13.624 -13.166 1.00 78.50 210 ALA A C 1
ATOM 1631 O O . ALA A 1 210 ? 20.673 -12.550 -13.731 1.00 78.50 210 ALA A O 1
ATOM 1632 N N . GLY A 1 211 ? 20.868 -13.852 -11.916 1.00 80.62 211 GLY A N 1
ATOM 1633 C CA . GLY A 1 211 ? 21.567 -12.840 -11.116 1.00 80.62 211 GLY A CA 1
ATOM 1634 C C . GLY A 1 211 ? 20.669 -11.716 -10.584 1.00 80.62 211 GLY A C 1
ATOM 1635 O O . GLY A 1 211 ? 21.181 -10.714 -10.087 1.00 80.62 211 GLY A O 1
ATOM 1636 N N . VAL A 1 212 ? 19.337 -11.859 -10.641 1.00 83.00 212 VAL A N 1
ATOM 1637 C CA . VAL A 1 212 ? 18.406 -10.865 -10.078 1.00 83.00 212 VAL A CA 1
ATOM 1638 C C . VAL A 1 212 ? 18.693 -10.556 -8.604 1.00 83.00 212 VAL A C 1
ATOM 1640 O O . VAL A 1 212 ? 18.600 -9.397 -8.211 1.00 83.00 212 VAL A O 1
ATOM 1643 N N . ASN A 1 213 ? 19.129 -11.541 -7.812 1.00 85.19 213 ASN A N 1
ATOM 1644 C CA . ASN A 1 213 ? 19.473 -11.344 -6.399 1.00 85.19 213 ASN A CA 1
ATOM 1645 C C . ASN A 1 213 ? 20.623 -10.338 -6.220 1.00 85.19 213 ASN A C 1
ATOM 1647 O O . ASN A 1 213 ? 20.571 -9.514 -5.310 1.00 85.19 213 ASN A O 1
ATOM 1651 N N . GLU A 1 214 ? 21.603 -10.320 -7.130 1.00 84.12 214 GLU A N 1
ATOM 1652 C CA . GLU A 1 214 ? 22.684 -9.326 -7.121 1.00 84.12 214 GLU A CA 1
ATOM 1653 C C . GLU A 1 214 ? 22.126 -7.915 -7.325 1.00 84.12 214 GLU A C 1
ATOM 1655 O O . GLU A 1 214 ? 22.449 -6.990 -6.583 1.00 84.12 214 GLU A O 1
ATOM 1660 N N . LYS A 1 215 ? 21.186 -7.765 -8.265 1.00 82.50 215 LYS A N 1
ATOM 1661 C CA . LYS A 1 215 ? 20.487 -6.493 -8.502 1.00 82.50 215 LYS A CA 1
ATOM 1662 C C . LYS A 1 215 ? 19.622 -6.076 -7.306 1.00 82.50 215 LYS A C 1
ATOM 1664 O O . LYS A 1 215 ? 19.438 -4.883 -7.071 1.00 82.50 215 LYS A O 1
ATOM 1669 N N . MET A 1 216 ? 19.122 -7.031 -6.516 1.00 86.00 216 MET A N 1
ATOM 1670 C CA . MET A 1 216 ? 18.354 -6.744 -5.298 1.00 86.00 216 MET A CA 1
ATOM 1671 C C . MET A 1 216 ? 19.216 -6.216 -4.144 1.00 86.00 216 MET A C 1
ATOM 1673 O O . MET A 1 216 ? 18.655 -5.622 -3.225 1.00 86.00 216 MET A O 1
ATOM 1677 N N . LYS A 1 217 ? 20.555 -6.316 -4.195 1.00 84.88 217 LYS A N 1
ATOM 1678 C CA . LYS A 1 217 ? 21.438 -5.703 -3.181 1.00 84.88 217 LYS A CA 1
ATOM 1679 C C . LYS A 1 217 ? 21.275 -4.188 -3.080 1.00 84.88 217 LYS A C 1
ATOM 1681 O O . LYS A 1 217 ? 21.369 -3.646 -1.985 1.00 84.88 217 LYS A O 1
ATOM 1686 N N . ALA A 1 218 ? 20.924 -3.511 -4.176 1.00 84.19 218 ALA A N 1
ATOM 1687 C CA . ALA A 1 218 ? 20.590 -2.083 -4.159 1.00 84.19 218 ALA A CA 1
ATOM 1688 C C . ALA A 1 218 ? 19.355 -1.753 -3.291 1.00 84.19 218 ALA A C 1
ATOM 1690 O O . ALA A 1 218 ? 19.108 -0.593 -2.976 1.00 84.19 218 ALA A O 1
ATOM 1691 N N . ARG A 1 219 ? 18.567 -2.766 -2.906 1.00 86.00 219 ARG A N 1
ATOM 1692 C CA . ARG A 1 219 ? 17.402 -2.658 -2.015 1.00 86.00 219 ARG A CA 1
ATOM 1693 C C . ARG A 1 219 ? 17.672 -3.219 -0.620 1.00 86.00 219 ARG A C 1
ATOM 1695 O O . ARG A 1 219 ? 16.727 -3.408 0.141 1.00 86.00 219 ARG A O 1
ATOM 1702 N N . SER A 1 220 ? 18.928 -3.515 -0.295 1.00 90.69 220 SER A N 1
ATOM 1703 C CA . SER A 1 220 ? 19.313 -4.083 0.993 1.00 90.69 220 SER A CA 1
ATOM 1704 C C . SER A 1 220 ? 18.755 -3.256 2.155 1.00 90.69 220 SER A C 1
ATOM 1706 O O . SER A 1 220 ? 18.945 -2.044 2.212 1.00 90.69 220 SER A O 1
ATOM 1708 N N . GLY A 1 221 ? 18.040 -3.917 3.065 1.00 91.19 221 GLY A N 1
ATOM 1709 C CA . GLY A 1 221 ? 17.385 -3.299 4.219 1.00 91.19 221 GLY A CA 1
ATOM 1710 C C . GLY A 1 221 ? 16.050 -2.605 3.924 1.00 91.19 221 GLY A C 1
ATOM 1711 O O . GLY A 1 221 ? 15.455 -2.046 4.838 1.00 91.19 221 GLY A O 1
ATOM 1712 N N . ALA A 1 222 ? 15.537 -2.634 2.688 1.00 89.50 222 ALA A N 1
ATOM 1713 C CA . ALA A 1 222 ? 14.292 -1.933 2.349 1.00 89.50 222 ALA A CA 1
ATOM 1714 C C . ALA A 1 222 ? 13.027 -2.589 2.935 1.00 89.50 222 ALA A C 1
ATOM 1716 O O . ALA A 1 222 ? 12.011 -1.916 3.106 1.00 89.50 222 ALA A O 1
ATOM 1717 N N . CYS A 1 223 ? 13.060 -3.901 3.186 1.00 94.56 223 CYS A N 1
ATOM 1718 C CA . CYS A 1 223 ? 11.994 -4.659 3.843 1.00 94.56 223 CYS A CA 1
ATOM 1719 C C . CYS A 1 223 ? 12.513 -6.022 4.323 1.00 94.56 223 CYS A C 1
ATOM 1721 O O . CYS A 1 223 ? 13.661 -6.382 4.051 1.00 94.56 223 CYS A O 1
ATOM 1723 N N . TYR A 1 224 ? 11.646 -6.819 4.954 1.00 96.00 224 TYR A N 1
ATOM 1724 C CA . TYR A 1 224 ? 11.941 -8.184 5.401 1.00 96.00 224 TYR A CA 1
ATOM 1725 C C . TYR A 1 224 ? 12.676 -9.032 4.348 1.00 96.00 224 TYR A C 1
ATOM 1727 O O . TYR A 1 224 ? 13.793 -9.471 4.576 1.00 96.00 224 TYR A O 1
ATOM 1735 N N . SER A 1 225 ? 12.113 -9.229 3.153 1.00 93.69 225 SER A N 1
ATOM 1736 C CA . SER A 1 225 ? 12.747 -10.098 2.143 1.00 93.69 225 SER A CA 1
ATOM 1737 C C . SER A 1 225 ? 14.032 -9.520 1.549 1.00 93.69 225 SER A C 1
ATOM 1739 O O . SER A 1 225 ? 14.817 -10.257 0.963 1.00 93.69 225 SER A O 1
ATOM 1741 N N . TYR A 1 226 ? 14.265 -8.217 1.709 1.00 93.75 226 TYR A N 1
ATOM 1742 C CA . TYR A 1 226 ? 15.499 -7.565 1.286 1.00 93.75 226 TYR A CA 1
ATOM 1743 C C . TYR A 1 226 ? 16.489 -7.362 2.434 1.00 93.75 226 TYR A C 1
ATOM 1745 O O . TYR A 1 226 ? 17.405 -6.553 2.312 1.00 93.75 226 TYR A O 1
ATOM 1753 N N . GLN A 1 227 ? 16.356 -8.092 3.543 1.00 95.12 227 GLN A N 1
ATOM 1754 C CA . GLN A 1 227 ? 17.433 -8.132 4.525 1.00 95.12 227 GLN A CA 1
ATOM 1755 C C . GLN A 1 227 ? 18.705 -8.735 3.903 1.00 95.12 227 GLN A C 1
ATOM 1757 O O . GLN A 1 227 ? 18.600 -9.702 3.140 1.00 95.12 227 GLN A O 1
ATOM 1762 N N . PRO A 1 228 ? 19.906 -8.222 4.245 1.00 93.38 228 PRO A N 1
ATOM 1763 C CA . PRO A 1 228 ? 21.172 -8.717 3.698 1.00 93.38 228 PRO A CA 1
ATOM 1764 C C . PRO A 1 228 ? 21.324 -10.240 3.782 1.00 93.38 228 PRO A C 1
ATOM 1766 O O . PRO A 1 228 ? 21.832 -10.862 2.856 1.00 93.38 228 PRO A O 1
ATOM 1769 N N . ALA A 1 229 ? 20.836 -10.843 4.871 1.00 93.31 229 ALA A N 1
ATOM 1770 C CA . ALA A 1 229 ? 20.897 -12.283 5.105 1.00 93.31 229 ALA A CA 1
ATOM 1771 C C . ALA A 1 229 ? 19.959 -13.108 4.201 1.00 93.31 229 ALA A C 1
ATOM 1773 O O . ALA A 1 229 ? 20.219 -14.286 3.978 1.00 93.31 229 ALA A O 1
ATOM 1774 N N . LEU A 1 230 ? 18.879 -12.512 3.680 1.00 93.69 230 LEU A N 1
ATOM 1775 C CA . LEU A 1 230 ? 17.880 -13.206 2.856 1.00 93.69 230 LEU A CA 1
ATOM 1776 C C . LEU A 1 230 ? 18.088 -13.001 1.354 1.00 93.69 230 LEU A C 1
ATOM 1778 O O . LEU A 1 230 ? 17.722 -13.872 0.572 1.00 93.69 230 LEU A O 1
ATOM 1782 N N . ILE A 1 231 ? 18.698 -11.888 0.931 1.00 93.50 231 ILE A N 1
ATOM 1783 C CA . ILE A 1 231 ? 18.936 -11.597 -0.494 1.00 93.50 231 ILE A CA 1
ATOM 1784 C C . ILE A 1 231 ? 19.660 -12.743 -1.232 1.00 93.50 231 ILE A C 1
ATOM 1786 O O . ILE A 1 231 ? 19.217 -13.086 -2.330 1.00 93.50 231 ILE A O 1
ATOM 1790 N N . PRO A 1 232 ? 20.721 -13.375 -0.684 1.00 92.56 232 PRO A N 1
ATOM 1791 C CA . PRO A 1 232 ? 21.422 -14.455 -1.381 1.00 92.56 232 PRO A CA 1
ATOM 1792 C C . PRO A 1 232 ? 20.534 -15.664 -1.697 1.00 92.56 232 PRO A C 1
ATOM 1794 O O . PRO A 1 232 ? 20.732 -16.313 -2.721 1.00 92.56 232 PRO A O 1
ATOM 1797 N N . THR A 1 233 ? 19.541 -15.945 -0.849 1.00 91.88 233 THR A N 1
ATOM 1798 C CA . THR A 1 233 ? 18.644 -17.107 -0.951 1.00 91.88 233 THR A CA 1
ATOM 1799 C C . THR A 1 233 ? 17.245 -16.742 -1.442 1.00 91.88 233 THR A C 1
ATOM 1801 O O . THR A 1 233 ? 16.343 -17.578 -1.412 1.00 91.88 233 THR A O 1
ATOM 1804 N N . LEU A 1 234 ? 17.048 -15.502 -1.894 1.00 91.56 234 LEU A N 1
ATOM 1805 C CA . LEU A 1 234 ? 15.761 -14.991 -2.337 1.00 91.56 234 LEU A CA 1
ATOM 1806 C C . LEU A 1 234 ? 15.284 -15.753 -3.580 1.00 91.56 234 LEU A C 1
ATOM 1808 O O . LEU A 1 234 ? 16.015 -15.870 -4.565 1.00 91.56 234 LEU A O 1
ATOM 1812 N N . THR A 1 235 ? 14.052 -16.258 -3.543 1.00 92.50 235 THR A N 1
ATOM 1813 C CA . THR A 1 235 ? 13.460 -17.037 -4.639 1.00 92.50 235 THR A CA 1
ATOM 1814 C C . THR A 1 235 ? 12.078 -16.513 -4.993 1.00 92.50 235 THR A C 1
ATOM 1816 O O . THR A 1 235 ? 11.324 -16.031 -4.140 1.00 92.50 235 THR A O 1
ATOM 1819 N N . ARG A 1 236 ? 11.740 -16.576 -6.283 1.00 93.06 236 ARG A N 1
ATOM 1820 C CA . ARG A 1 236 ? 10.411 -16.197 -6.766 1.00 93.06 236 ARG A CA 1
ATOM 1821 C C . ARG A 1 236 ? 9.371 -17.171 -6.239 1.00 93.06 236 ARG A C 1
ATOM 1823 O O . ARG A 1 236 ? 9.578 -18.381 -6.252 1.00 93.06 236 ARG A O 1
ATOM 1830 N N . ALA A 1 237 ? 8.234 -16.634 -5.817 1.00 93.38 237 ALA A N 1
ATOM 1831 C CA . ALA A 1 237 ? 7.033 -17.438 -5.661 1.00 93.38 237 ALA A CA 1
ATOM 1832 C C . ALA A 1 237 ? 6.404 -17.606 -7.053 1.00 93.38 237 ALA A C 1
ATOM 1834 O O . ALA A 1 237 ? 5.545 -16.818 -7.439 1.00 93.38 237 ALA A O 1
ATOM 1835 N N . HIS A 1 238 ? 6.903 -18.566 -7.834 1.00 93.38 238 HIS A N 1
ATOM 1836 C CA . HIS A 1 238 ? 6.458 -18.769 -9.215 1.00 93.38 238 HIS A CA 1
ATOM 1837 C C . HIS A 1 238 ? 4.946 -18.995 -9.305 1.00 93.38 238 HIS A C 1
ATOM 1839 O O . HIS A 1 238 ? 4.360 -19.689 -8.470 1.00 93.38 238 HIS A O 1
ATOM 1845 N N . GLY A 1 239 ? 4.311 -18.407 -10.318 1.00 93.62 239 GLY A N 1
ATOM 1846 C CA . GLY A 1 239 ? 2.874 -18.514 -10.535 1.00 93.62 239 GLY A CA 1
ATOM 1847 C C . GLY A 1 239 ? 2.043 -17.761 -9.496 1.00 93.62 239 GLY A C 1
ATOM 1848 O O . GLY A 1 239 ? 0.844 -18.028 -9.377 1.00 93.62 239 GLY A O 1
ATOM 1849 N N . SER A 1 240 ? 2.632 -16.837 -8.723 1.00 93.56 240 SER A N 1
ATOM 1850 C CA . SER A 1 240 ? 1.892 -16.017 -7.752 1.00 93.56 240 SER A CA 1
ATOM 1851 C C . SER A 1 240 ? 1.221 -14.797 -8.382 1.00 93.56 240 SER A C 1
ATOM 1853 O O . SER A 1 240 ? 0.203 -14.328 -7.863 1.00 93.56 240 SER A O 1
ATOM 1855 N N . SER A 1 241 ? 1.741 -14.304 -9.509 1.00 94.06 241 SER A N 1
ATOM 1856 C CA . SER A 1 241 ? 1.186 -13.130 -10.176 1.00 94.06 241 SER A CA 1
ATOM 1857 C C . SER A 1 241 ? -0.207 -13.409 -10.754 1.00 94.06 241 SER A C 1
ATOM 1859 O O . SER A 1 241 ? -0.498 -14.493 -11.264 1.00 94.06 241 SER A O 1
ATOM 1861 N N . ARG A 1 242 ? -1.102 -12.427 -10.671 1.00 95.25 242 ARG A N 1
ATOM 1862 C CA . ARG A 1 242 ? -2.452 -12.463 -11.250 1.00 95.25 242 ARG A CA 1
ATOM 1863 C C . ARG A 1 242 ? -2.678 -11.205 -12.076 1.00 95.25 242 ARG A C 1
ATOM 1865 O O . ARG A 1 242 ? -2.201 -10.138 -11.707 1.00 95.25 242 ARG A O 1
ATOM 1872 N N . ASP A 1 243 ? -3.399 -11.325 -13.185 1.00 95.06 243 ASP A N 1
ATOM 1873 C CA . ASP A 1 243 ? -3.821 -10.165 -13.970 1.00 95.06 243 ASP A CA 1
ATOM 1874 C C . ASP A 1 243 ? -5.307 -9.868 -13.735 1.00 95.06 243 ASP A C 1
ATOM 1876 O O . ASP A 1 243 ? -6.179 -10.708 -13.995 1.00 95.06 243 ASP A O 1
ATOM 1880 N N . PHE A 1 244 ? -5.563 -8.657 -13.239 1.00 96.81 244 PHE A N 1
ATOM 1881 C CA . PHE A 1 244 ? -6.886 -8.102 -12.963 1.00 96.81 244 PHE A CA 1
ATOM 1882 C C . PHE A 1 244 ? -7.286 -7.005 -13.956 1.00 96.81 244 PHE A C 1
ATOM 1884 O O . PHE A 1 244 ? -8.344 -6.402 -13.790 1.00 96.81 244 PHE A O 1
ATOM 1891 N N . SER A 1 245 ? -6.481 -6.733 -14.990 1.00 94.94 245 SER A N 1
ATOM 1892 C CA . SER A 1 245 ? -6.695 -5.647 -15.959 1.00 94.94 245 SER A CA 1
ATOM 1893 C C . SER A 1 245 ? -8.142 -5.570 -16.470 1.00 94.94 245 SER A C 1
ATOM 1895 O O . SER A 1 245 ? -8.750 -4.498 -16.415 1.00 94.94 245 SER A O 1
ATOM 1897 N N . GLN A 1 246 ? -8.705 -6.721 -16.855 1.00 95.81 246 GLN A N 1
ATOM 1898 C CA . GLN A 1 246 ? -10.072 -6.892 -17.371 1.00 95.81 246 GLN A CA 1
ATOM 1899 C C . GLN A 1 246 ? -11.073 -7.463 -16.352 1.00 95.81 246 GLN A C 1
ATOM 1901 O O . GLN A 1 246 ? -12.210 -7.760 -16.707 1.00 95.81 246 GLN A O 1
ATOM 1906 N N . ARG A 1 247 ? -10.658 -7.678 -15.099 1.00 95.25 247 ARG A N 1
ATOM 1907 C CA . ARG A 1 247 ? -11.478 -8.326 -14.060 1.00 95.25 247 ARG A CA 1
ATOM 1908 C C . ARG A 1 247 ? -11.343 -7.613 -12.707 1.00 95.25 247 ARG A C 1
ATOM 1910 O O . ARG A 1 247 ? -10.915 -8.230 -11.733 1.00 95.25 247 ARG A O 1
ATOM 1917 N N . PRO A 1 248 ? -11.662 -6.306 -12.628 1.00 94.88 248 PRO A N 1
ATOM 1918 C CA . PRO A 1 248 ? -11.576 -5.548 -11.376 1.00 94.88 248 PRO A CA 1
ATOM 1919 C C . PRO A 1 248 ? -12.416 -6.157 -10.246 1.00 94.88 248 PRO A C 1
ATOM 1921 O O . PRO A 1 248 ? -12.007 -6.114 -9.089 1.00 94.88 248 PRO A O 1
ATOM 1924 N N . ASP A 1 249 ? -13.560 -6.761 -10.574 1.00 95.06 249 ASP A N 1
ATOM 1925 C CA . ASP A 1 249 ? -14.501 -7.303 -9.587 1.00 95.06 249 ASP A CA 1
ATOM 1926 C C . ASP A 1 249 ? -14.047 -8.617 -8.937 1.00 95.06 249 ASP A C 1
ATOM 1928 O O . ASP A 1 249 ? -14.640 -9.025 -7.928 1.00 95.06 249 ASP A O 1
ATOM 1932 N N . ASP A 1 250 ? -12.997 -9.246 -9.481 1.00 96.81 250 ASP A N 1
ATOM 1933 C CA . ASP A 1 250 ? -12.352 -10.431 -8.907 1.00 96.81 250 ASP A CA 1
ATOM 1934 C C . ASP A 1 250 ? -11.451 -10.059 -7.711 1.00 96.81 250 ASP A C 1
ATOM 1936 O O . ASP A 1 250 ? -11.147 -10.919 -6.884 1.00 96.81 250 ASP A O 1
ATOM 1940 N N . LEU A 1 251 ? -11.039 -8.787 -7.583 1.00 97.25 251 LEU A N 1
ATOM 1941 C CA . LEU A 1 251 ? -10.239 -8.318 -6.447 1.00 97.25 251 LEU A CA 1
ATOM 1942 C C . LEU A 1 251 ? -11.024 -8.443 -5.140 1.00 97.25 251 LEU A C 1
ATOM 1944 O O . LEU A 1 251 ? -12.089 -7.838 -4.971 1.00 97.25 251 LEU A O 1
ATOM 1948 N N . LEU A 1 252 ? -10.438 -9.174 -4.194 1.00 96.12 252 LEU A N 1
ATOM 1949 C CA . LEU A 1 252 ? -10.994 -9.516 -2.891 1.00 96.12 252 LEU A CA 1
ATOM 1950 C C . LEU A 1 252 ? -12.372 -10.182 -2.994 1.00 96.12 252 LEU A C 1
ATOM 1952 O O . LEU A 1 252 ? -13.213 -10.013 -2.113 1.00 96.12 252 LEU A O 1
ATOM 1956 N N . ALA A 1 253 ? -12.628 -10.948 -4.061 1.00 94.19 253 ALA A N 1
ATOM 1957 C CA . ALA A 1 253 ? -13.909 -11.629 -4.247 1.00 94.19 253 ALA A CA 1
ATOM 1958 C C . ALA A 1 253 ? -14.237 -12.616 -3.110 1.00 94.19 253 ALA A C 1
ATOM 1960 O O . ALA A 1 253 ? -15.407 -12.844 -2.822 1.00 94.19 253 ALA A O 1
ATOM 1961 N N . ASP A 1 254 ? -13.219 -13.137 -2.420 1.00 90.69 254 ASP A N 1
ATOM 1962 C CA . ASP A 1 254 ? -13.347 -13.997 -1.238 1.00 90.69 254 ASP A CA 1
ATOM 1963 C C . ASP A 1 254 ? -13.662 -13.230 0.065 1.00 90.69 254 ASP A C 1
ATOM 1965 O O . ASP A 1 254 ? -13.675 -13.820 1.148 1.00 90.69 254 ASP A O 1
ATOM 1969 N N . ARG A 1 255 ? -13.856 -11.907 -0.009 1.00 87.81 255 ARG A N 1
ATOM 1970 C CA . ARG A 1 255 ? -14.155 -11.011 1.125 1.00 87.81 255 ARG A CA 1
ATOM 1971 C C . ARG A 1 255 ? -15.442 -10.197 0.933 1.00 87.81 255 ARG A C 1
ATOM 1973 O O . ARG A 1 255 ? -15.649 -9.228 1.668 1.00 87.81 255 ARG A O 1
ATOM 1980 N N . LYS A 1 256 ? -16.262 -10.571 -0.055 1.00 63.47 256 LYS A N 1
ATOM 1981 C CA . LYS A 1 256 ? -17.596 -10.001 -0.291 1.00 63.47 256 LYS A CA 1
ATOM 1982 C C . LYS A 1 256 ? -18.593 -10.447 0.772 1.00 63.47 256 LYS A C 1
ATOM 1984 O O . LYS A 1 256 ? -18.532 -11.630 1.170 1.00 63.47 256 LYS A O 1
#

Organism: NCBI:txid311182

pLDDT: mean 94.22, std 5.98, range [60.69, 98.81]

Radius of gyration: 17.6 Å; chains: 1; bounding box: 41×39×49 Å